Protein AF-A0A2T4WPT8-F1 (afdb_monomer)

Sequence (309 aa):
MQEGIQARLFKGLQTRIGGNESLVKWLATTLDIDISLANRKANGSVGLSLAQLELVIEALPLAVEDLLPNDRKNQIFVGSYSYFRNNEEVEAYLLSIIKNFEFASKSGAHLQYFARDLPLFYFFLNKEMARFKFSMWTNELRSSGLQSFNSNIFTLCEEIAVLYRSLHSTEMWNQEVMKNQREQIMWYYGLKAISAAERDRLLAILGEILVDYQNWATVGNKGDGKLDLYVTTFNTMNNGGLLTIGKHSQLMTALSGVFFISSANPHLAESFKEQFVQQRSAATLLSQCNALSRAEFFRSMADHLEIEE

Structure (mmCIF, N/CA/C/O backbone):
data_AF-A0A2T4WPT8-F1
#
_entry.id   AF-A0A2T4WPT8-F1
#
loop_
_atom_site.group_PDB
_atom_site.id
_atom_site.type_symbol
_atom_site.label_atom_id
_atom_site.label_alt_id
_atom_site.label_comp_id
_atom_site.label_asym_id
_atom_site.label_entity_id
_atom_site.label_seq_id
_atom_site.pdbx_PDB_ins_code
_atom_site.Cartn_x
_atom_site.Cartn_y
_atom_site.Cartn_z
_atom_site.occupancy
_atom_site.B_iso_or_equiv
_atom_site.auth_seq_id
_atom_site.auth_comp_id
_atom_site.auth_asym_id
_atom_site.auth_atom_id
_atom_site.pdbx_PDB_model_num
ATOM 1 N N . MET A 1 1 ? -32.031 8.309 25.731 1.00 44.50 1 MET A N 1
ATOM 2 C CA . MET A 1 1 ? -30.834 8.780 26.462 1.00 44.50 1 MET A CA 1
ATOM 3 C C . MET A 1 1 ? -29.656 8.648 25.515 1.00 44.50 1 MET A C 1
ATOM 5 O O . MET A 1 1 ? -29.507 7.577 24.940 1.00 44.50 1 MET A O 1
ATOM 9 N N . GLN A 1 2 ? -28.897 9.715 25.266 1.00 54.28 2 GLN A N 1
ATOM 10 C CA . GLN A 1 2 ? -27.695 9.625 24.430 1.00 54.28 2 GLN A CA 1
ATOM 11 C C . GLN A 1 2 ? -26.657 8.754 25.153 1.00 54.28 2 GLN A C 1
ATOM 13 O O . GLN A 1 2 ? -26.389 8.971 26.332 1.00 54.28 2 GLN A O 1
ATOM 18 N N . GLU A 1 3 ? -26.108 7.753 24.466 1.00 71.75 3 GLU A N 1
ATOM 19 C CA . GLU A 1 3 ? -25.008 6.932 24.979 1.00 71.75 3 GLU A CA 1
ATOM 20 C C . GLU A 1 3 ? -23.807 7.840 25.297 1.00 71.75 3 GLU A C 1
ATOM 22 O O . GLU A 1 3 ? -23.390 8.625 24.442 1.00 71.75 3 GLU A O 1
ATOM 27 N N . GLY A 1 4 ? -23.274 7.775 26.522 1.00 85.25 4 GLY A N 1
ATOM 28 C CA . GLY A 1 4 ? -22.149 8.613 26.953 1.00 85.25 4 GLY A CA 1
ATOM 29 C C . GLY A 1 4 ? -20.877 8.357 26.133 1.00 85.25 4 GLY A C 1
ATOM 30 O O . GLY A 1 4 ? -20.666 7.252 25.637 1.00 85.25 4 GLY A O 1
ATOM 31 N N . ILE A 1 5 ? -20.010 9.369 25.997 1.00 89.62 5 ILE A N 1
ATOM 32 C CA . ILE A 1 5 ? -18.798 9.299 25.153 1.00 89.62 5 ILE A CA 1
ATOM 33 C C . ILE A 1 5 ? -17.888 8.107 25.491 1.00 89.62 5 ILE A C 1
ATOM 35 O O . ILE A 1 5 ? -17.423 7.419 24.589 1.00 89.62 5 ILE A O 1
ATOM 39 N N . GLN A 1 6 ? -17.708 7.802 26.779 1.00 91.62 6 GLN A N 1
ATOM 40 C CA . GLN A 1 6 ? -16.885 6.677 27.234 1.00 91.62 6 GLN A CA 1
ATOM 41 C C . GLN A 1 6 ? -17.490 5.312 26.878 1.00 91.62 6 GLN A C 1
ATOM 43 O O . GLN A 1 6 ? -16.764 4.406 26.483 1.00 91.62 6 GLN A O 1
ATOM 48 N N . ALA A 1 7 ? -18.815 5.164 26.972 1.00 89.69 7 ALA A N 1
ATOM 49 C CA . ALA A 1 7 ? -19.487 3.923 26.589 1.00 89.69 7 ALA A CA 1
ATOM 50 C C . ALA A 1 7 ? -19.336 3.655 25.082 1.00 89.69 7 ALA A C 1
ATOM 52 O O . ALA A 1 7 ? -19.003 2.538 24.686 1.00 89.69 7 ALA A O 1
ATOM 53 N N . ARG A 1 8 ? -19.475 4.703 24.253 1.00 88.69 8 ARG A N 1
ATOM 54 C CA . ARG A 1 8 ? -19.236 4.607 22.804 1.00 88.69 8 ARG A CA 1
ATOM 55 C C . ARG A 1 8 ? -17.799 4.201 22.485 1.00 88.69 8 ARG A C 1
ATOM 57 O O . ARG A 1 8 ? -17.608 3.268 21.709 1.00 88.69 8 ARG A O 1
ATOM 64 N N . LEU A 1 9 ? -16.818 4.854 23.116 1.00 91.06 9 LEU A N 1
ATOM 65 C CA . LEU A 1 9 ? -15.398 4.516 22.982 1.00 91.06 9 LEU A CA 1
ATOM 66 C C . LEU A 1 9 ? -15.157 3.029 23.263 1.00 91.06 9 LEU A C 1
ATOM 68 O O . LEU A 1 9 ? -14.594 2.320 22.439 1.00 91.06 9 LEU A O 1
ATOM 72 N N . PHE A 1 10 ? -15.635 2.532 24.401 1.00 91.81 10 PHE A N 1
ATOM 73 C CA . PHE A 1 10 ? -15.384 1.160 24.843 1.00 91.81 10 PHE A CA 1
ATOM 74 C C . PHE A 1 10 ? -16.088 0.093 24.007 1.00 91.81 10 PHE A C 1
ATOM 76 O O . PHE A 1 10 ? -15.521 -0.974 23.769 1.00 91.81 10 PHE A O 1
ATOM 83 N N . LYS A 1 11 ? -17.273 0.395 23.476 1.00 87.75 11 LYS A N 1
ATOM 84 C CA . LYS A 1 11 ? -17.936 -0.457 22.485 1.00 87.75 11 LYS A CA 1
ATOM 85 C C . LYS A 1 11 ? -17.124 -0.560 21.188 1.00 87.75 11 LYS A C 1
ATOM 87 O O . LYS A 1 11 ? -16.982 -1.654 20.636 1.00 87.75 11 LYS A O 1
ATOM 92 N N . GLY A 1 12 ? -16.572 0.563 20.726 1.00 84.81 12 GLY A N 1
ATOM 93 C CA . GLY A 1 12 ? -15.657 0.608 19.585 1.00 84.81 12 GLY A CA 1
ATOM 94 C C . GLY A 1 12 ? -14.385 -0.204 19.834 1.00 84.81 12 GLY A C 1
ATOM 95 O O . GLY A 1 12 ? -14.068 -1.100 19.052 1.00 84.81 12 GLY A O 1
ATOM 96 N N . LEU A 1 13 ? -13.724 0.014 20.978 1.00 86.50 13 LEU A N 1
ATOM 97 C CA . LEU A 1 13 ? -12.526 -0.731 21.386 1.00 86.50 13 LEU A CA 1
ATOM 98 C C . LEU A 1 13 ? -12.758 -2.243 21.402 1.00 86.50 13 LEU A C 1
ATOM 100 O O . LEU A 1 13 ? -11.991 -2.967 20.778 1.00 86.50 13 LEU A O 1
ATOM 104 N N . GLN A 1 14 ? -13.831 -2.727 22.041 1.00 86.19 14 GLN A N 1
ATOM 105 C CA . GLN A 1 14 ? -14.125 -4.166 22.106 1.00 86.19 14 GLN A CA 1
ATOM 106 C C . GLN A 1 14 ? -14.292 -4.791 20.712 1.00 86.19 14 GLN A C 1
ATOM 108 O O . GLN A 1 14 ? -13.948 -5.953 20.503 1.00 86.19 14 GLN A O 1
ATOM 113 N N . THR A 1 15 ? -14.808 -4.019 19.755 1.00 80.81 15 THR A N 1
ATOM 114 C CA . THR A 1 15 ? -14.959 -4.467 18.367 1.00 80.81 15 THR A CA 1
ATOM 115 C C . THR A 1 15 ? -13.596 -4.575 17.672 1.00 80.81 15 THR A C 1
ATOM 117 O O . THR A 1 15 ? -13.362 -5.533 16.937 1.00 80.81 15 THR A O 1
ATOM 120 N N . ARG A 1 16 ? -12.677 -3.640 17.954 1.00 77.81 16 ARG A N 1
ATOM 121 C CA . ARG A 1 16 ? -11.344 -3.552 17.334 1.00 77.81 16 ARG A CA 1
ATOM 122 C C . ARG A 1 16 ? -10.305 -4.507 17.940 1.00 77.81 16 ARG A C 1
ATOM 124 O O . ARG A 1 16 ? -9.497 -5.035 17.187 1.00 77.81 16 ARG A O 1
ATOM 131 N N . ILE A 1 17 ? -10.335 -4.768 19.253 1.00 78.81 17 ILE A N 1
ATOM 132 C CA . ILE A 1 17 ? -9.443 -5.758 19.906 1.00 78.81 17 ILE A CA 1
ATOM 133 C C . ILE A 1 17 ? -9.819 -7.211 19.557 1.00 78.81 17 ILE A C 1
ATOM 135 O O . ILE A 1 17 ? -9.044 -8.139 19.768 1.00 78.81 17 ILE A O 1
ATOM 139 N N . GLY A 1 18 ? -11.007 -7.419 18.979 1.00 68.19 18 GLY A N 1
ATOM 140 C CA . GLY A 1 18 ? -11.498 -8.730 18.565 1.00 68.19 18 GLY A CA 1
ATOM 141 C C . GLY A 1 18 ? -12.128 -9.542 19.702 1.00 68.19 18 GLY A C 1
ATOM 142 O O . GLY A 1 18 ? -12.107 -9.168 20.871 1.00 68.19 18 GLY A O 1
ATOM 143 N N . GLY A 1 19 ? -12.741 -10.677 19.348 1.00 63.25 19 GLY A N 1
ATOM 144 C CA . GLY A 1 19 ? -13.526 -11.491 20.289 1.00 63.25 19 GLY A CA 1
ATOM 145 C C . GLY A 1 19 ? -12.711 -12.306 21.301 1.00 63.25 19 GLY A C 1
ATOM 146 O O . GLY A 1 19 ? -13.277 -12.788 22.278 1.00 63.25 19 GLY A O 1
ATOM 147 N N . ASN A 1 20 ? -11.403 -12.463 21.084 1.00 65.88 20 ASN A N 1
ATOM 148 C CA . ASN A 1 20 ? -10.536 -13.282 21.940 1.00 65.88 20 ASN A CA 1
ATOM 149 C C . ASN A 1 20 ? -9.928 -12.499 23.113 1.00 65.88 20 ASN A C 1
ATOM 151 O O . ASN A 1 20 ? -9.407 -13.109 24.047 1.00 65.88 20 ASN A O 1
ATOM 155 N N . GLU A 1 21 ? -9.999 -11.166 23.085 1.00 76.56 21 GLU A N 1
ATOM 156 C CA . GLU A 1 21 ? -9.447 -10.307 24.124 1.00 76.56 21 GLU A CA 1
ATOM 157 C C . GLU A 1 21 ? -10.561 -9.579 24.886 1.00 76.56 21 GLU A C 1
ATOM 159 O O . GLU A 1 21 ? -11.480 -8.984 24.318 1.00 76.56 21 GLU A O 1
ATOM 164 N N . SER A 1 22 ? -10.495 -9.648 26.216 1.00 89.56 22 SER A N 1
ATOM 165 C CA . SER A 1 22 ? -11.432 -8.939 27.086 1.00 89.56 22 SER A CA 1
ATOM 166 C C . SER A 1 22 ? -11.030 -7.473 27.174 1.00 89.56 22 SER A C 1
ATOM 168 O O . SER A 1 22 ? -9.916 -7.188 27.614 1.00 89.56 22 SER A O 1
ATOM 170 N N . LEU A 1 23 ? -11.958 -6.553 26.880 1.00 91.88 23 LEU A N 1
ATOM 171 C CA . LEU A 1 23 ? -11.748 -5.112 27.064 1.00 91.88 23 LEU A CA 1
ATOM 172 C C . LEU A 1 23 ? -11.188 -4.776 28.452 1.00 91.88 23 LEU A C 1
ATOM 174 O O . LEU A 1 23 ? -10.337 -3.908 28.580 1.00 91.88 23 LEU A O 1
ATOM 178 N N . VAL A 1 24 ? -11.640 -5.471 29.496 1.00 94.69 24 VAL A N 1
ATOM 179 C CA . VAL A 1 24 ? -11.176 -5.239 30.870 1.00 94.69 24 VAL A CA 1
ATOM 180 C C . VAL A 1 24 ? -9.699 -5.587 31.025 1.00 94.69 24 VAL A C 1
ATOM 182 O O . VAL A 1 24 ? -8.961 -4.824 31.640 1.00 94.69 24 VAL A O 1
ATOM 185 N N . LYS A 1 25 ? -9.261 -6.724 30.470 1.00 94.12 25 LYS A N 1
ATOM 186 C CA . LYS A 1 25 ? -7.849 -7.127 30.514 1.00 94.12 25 LYS A CA 1
ATOM 187 C C . LYS A 1 25 ? -6.991 -6.168 29.699 1.00 94.12 25 LYS A C 1
ATOM 189 O O . LYS A 1 25 ? -5.970 -5.718 30.200 1.00 94.12 25 LYS A O 1
ATOM 194 N N . TRP A 1 26 ? -7.461 -5.809 28.507 1.00 94.44 26 TRP A N 1
ATOM 195 C CA . TRP A 1 26 ? -6.789 -4.842 27.649 1.00 94.44 26 TRP A CA 1
ATOM 196 C C . TRP A 1 26 ? -6.620 -3.495 28.365 1.00 94.44 26 TRP A C 1
ATOM 198 O O . TRP A 1 26 ? -5.507 -3.008 28.495 1.00 94.44 26 TRP A O 1
ATOM 208 N N . LEU A 1 27 ? -7.691 -2.945 28.953 1.00 95.50 27 LEU A N 1
ATOM 209 C CA . LEU A 1 27 ? -7.634 -1.695 29.720 1.00 95.50 27 LEU A CA 1
ATOM 210 C C . LEU A 1 27 ? -6.706 -1.785 30.937 1.00 95.50 27 LEU A C 1
ATOM 212 O O . LEU A 1 27 ? -6.017 -0.813 31.226 1.00 95.50 27 LEU A O 1
ATOM 216 N N . ALA A 1 28 ? -6.694 -2.912 31.653 1.00 96.06 28 ALA A N 1
ATOM 217 C CA . ALA A 1 28 ? -5.801 -3.111 32.793 1.00 96.06 28 ALA A CA 1
ATOM 218 C C . ALA A 1 28 ? -4.328 -3.036 32.366 1.00 96.06 28 ALA A C 1
ATOM 220 O O . ALA A 1 28 ? -3.545 -2.326 32.989 1.00 96.06 28 ALA A O 1
ATOM 221 N N . THR A 1 29 ? -3.977 -3.708 31.268 1.00 95.12 29 THR A N 1
ATOM 222 C CA . THR A 1 29 ? -2.620 -3.695 30.714 1.00 95.12 29 THR A CA 1
ATOM 223 C C . THR A 1 29 ? -2.252 -2.339 30.112 1.00 95.12 29 THR A C 1
ATOM 225 O O . THR A 1 29 ? -1.197 -1.806 30.432 1.00 95.12 29 THR A O 1
ATOM 228 N N . THR A 1 30 ? -3.110 -1.752 29.275 1.00 95.12 30 THR A N 1
ATOM 229 C CA . THR A 1 30 ? -2.830 -0.486 28.576 1.00 95.12 30 THR A CA 1
ATOM 230 C C . THR A 1 30 ? -2.721 0.702 29.524 1.00 95.12 30 THR A C 1
ATOM 232 O O . THR A 1 30 ? -1.938 1.612 29.276 1.00 95.12 30 THR A O 1
ATOM 235 N N . LEU A 1 31 ? -3.517 0.722 30.596 1.00 96.19 31 LEU A N 1
ATOM 236 C CA . LEU A 1 31 ? -3.535 1.835 31.547 1.00 96.19 31 LEU A CA 1
ATOM 237 C C . LEU A 1 31 ? -2.650 1.598 32.775 1.00 96.19 31 LEU A C 1
ATOM 239 O O . LEU A 1 31 ? -2.598 2.485 33.624 1.00 96.19 31 LEU A O 1
ATOM 243 N N . ASP A 1 32 ? -2.022 0.423 32.882 1.00 96.44 32 ASP A N 1
ATOM 244 C CA . ASP A 1 32 ? -1.294 -0.046 34.067 1.00 96.44 32 ASP A CA 1
ATOM 245 C C . ASP A 1 32 ? -2.118 0.111 35.361 1.00 96.44 32 ASP A C 1
ATOM 247 O O . ASP A 1 32 ? -1.744 0.781 36.324 1.00 96.44 32 ASP A O 1
ATOM 251 N N . ILE A 1 33 ? -3.325 -0.465 35.351 1.00 97.00 33 ILE A N 1
ATOM 252 C CA . ILE A 1 33 ? -4.269 -0.423 36.476 1.00 97.00 33 ILE A CA 1
ATOM 253 C C . ILE A 1 33 ? -4.736 -1.822 36.863 1.00 97.00 33 ILE A C 1
ATOM 255 O O . ILE A 1 33 ? -4.725 -2.761 36.067 1.00 97.00 33 ILE A O 1
ATOM 259 N N . ASP A 1 34 ? -5.241 -1.956 38.086 1.00 97.38 34 ASP A N 1
ATOM 260 C CA . ASP A 1 34 ? -5.819 -3.211 38.541 1.00 97.38 34 ASP A CA 1
ATOM 261 C C . ASP A 1 34 ? -7.131 -3.560 37.802 1.00 97.38 34 ASP A C 1
ATOM 263 O O . ASP A 1 34 ? -7.881 -2.702 37.319 1.00 97.38 34 ASP A O 1
ATOM 267 N N . ILE A 1 35 ? -7.445 -4.858 37.756 1.00 96.75 35 ILE A N 1
ATOM 268 C CA . ILE A 1 35 ? -8.627 -5.403 37.066 1.00 96.75 35 ILE A CA 1
ATOM 269 C C . ILE A 1 35 ? -9.946 -4.837 37.628 1.00 96.75 35 ILE A C 1
ATOM 271 O O . ILE A 1 35 ? -10.933 -4.734 36.891 1.00 96.75 35 ILE A O 1
ATOM 275 N N . SER A 1 36 ? -10.006 -4.466 38.912 1.00 96.56 36 SER A N 1
ATOM 276 C CA . SER A 1 36 ? -11.213 -3.887 39.518 1.00 96.56 36 SER A CA 1
ATOM 277 C C . SER A 1 36 ? -11.454 -2.472 38.994 1.00 96.56 36 SER A C 1
ATOM 279 O O . SER A 1 36 ? -12.563 -2.156 38.550 1.00 96.56 36 SER A O 1
ATOM 281 N N . LEU A 1 37 ? -10.415 -1.632 38.945 1.00 96.31 37 LEU A N 1
ATOM 282 C CA . LEU A 1 37 ? -10.509 -0.296 38.358 1.00 96.31 37 LEU A CA 1
ATOM 283 C C . LEU A 1 37 ? -10.801 -0.352 36.852 1.00 96.31 37 LEU A C 1
ATOM 285 O O . LEU A 1 37 ? -11.638 0.417 36.371 1.00 96.31 37 LEU A O 1
ATOM 289 N N . ALA A 1 38 ? -10.192 -1.289 36.119 1.00 96.50 38 ALA A N 1
ATOM 290 C CA . ALA A 1 38 ? -10.482 -1.508 34.702 1.00 96.50 38 ALA A CA 1
ATOM 291 C C . ALA A 1 38 ? -11.953 -1.898 34.462 1.00 96.50 38 ALA A C 1
ATOM 293 O O . ALA A 1 38 ? -12.611 -1.308 33.604 1.00 96.50 38 ALA A O 1
ATOM 294 N N . ASN A 1 39 ? -12.511 -2.812 35.268 1.00 95.62 39 ASN A N 1
ATOM 295 C CA . ASN A 1 39 ? -13.936 -3.171 35.222 1.00 95.62 39 ASN A CA 1
ATOM 296 C C . ASN A 1 39 ? -14.843 -1.963 35.481 1.00 95.62 39 ASN A C 1
ATOM 298 O O . ASN A 1 39 ? -15.815 -1.739 34.758 1.00 95.62 39 ASN A O 1
ATOM 302 N N . ARG A 1 40 ? -14.516 -1.166 36.504 1.00 95.62 40 ARG A N 1
ATOM 303 C CA . ARG A 1 40 ? -15.264 0.048 36.858 1.00 95.62 40 ARG A CA 1
ATOM 304 C C . ARG A 1 40 ? -15.216 1.115 35.765 1.00 95.62 40 ARG A C 1
ATOM 306 O O . ARG A 1 40 ? -16.182 1.852 35.587 1.00 95.62 40 ARG A O 1
ATOM 313 N N . LYS A 1 41 ? -14.119 1.205 35.012 1.00 95.00 41 LYS A N 1
ATOM 314 C CA . LYS A 1 41 ? -14.061 2.051 33.815 1.00 95.00 41 LYS A CA 1
ATOM 315 C C . LYS A 1 41 ? -14.927 1.467 32.707 1.00 95.00 41 LYS A C 1
ATOM 317 O O . LYS A 1 41 ? -15.810 2.168 32.219 1.00 95.00 41 LYS A O 1
ATOM 322 N N . ALA A 1 42 ? -14.736 0.193 32.362 1.00 92.50 42 ALA A N 1
ATOM 323 C CA . ALA A 1 42 ? -15.466 -0.484 31.289 1.00 92.50 42 ALA A CA 1
ATOM 324 C C . ALA A 1 42 ? -16.996 -0.401 31.456 1.00 92.50 42 ALA A C 1
ATOM 326 O O . ALA A 1 42 ? -17.708 -0.183 30.480 1.00 92.50 42 ALA A O 1
ATOM 327 N N . ASN A 1 43 ? -17.500 -0.502 32.692 1.00 91.62 43 ASN A N 1
ATOM 328 C CA . ASN A 1 43 ? -18.929 -0.386 33.001 1.00 91.62 43 ASN A CA 1
ATOM 329 C C . ASN A 1 43 ? -19.431 1.061 33.204 1.00 91.62 43 ASN A C 1
ATOM 331 O O . ASN A 1 43 ? -20.617 1.266 33.451 1.00 91.62 43 ASN A O 1
ATOM 335 N N . GLY A 1 44 ? -18.547 2.060 33.110 1.00 89.56 44 GLY A N 1
ATOM 336 C CA . GLY A 1 44 ? -18.884 3.482 33.205 1.00 89.56 44 GLY A CA 1
ATOM 337 C C . GLY A 1 44 ? -19.027 4.042 34.624 1.00 89.56 44 GLY A C 1
ATOM 338 O O . GLY A 1 44 ? -19.349 5.218 34.765 1.00 89.56 44 GLY A O 1
ATOM 339 N N . SER A 1 45 ? -18.766 3.258 35.677 1.00 91.56 45 SER A N 1
ATOM 340 C CA . SER A 1 45 ? -18.813 3.753 37.066 1.00 91.56 45 SER A CA 1
ATOM 341 C C . SER A 1 45 ? -17.649 4.683 37.436 1.00 91.56 45 SER A C 1
ATOM 343 O O . SER A 1 45 ? -17.736 5.412 38.424 1.00 91.56 45 SER A O 1
ATOM 345 N N . VAL A 1 46 ? -16.559 4.675 36.661 1.00 95.06 46 VAL A N 1
ATOM 346 C CA . VAL A 1 46 ? -15.419 5.594 36.797 1.00 95.06 46 VAL A CA 1
ATOM 347 C C . VAL A 1 46 ? -15.051 6.166 35.433 1.00 95.06 46 VAL A C 1
ATOM 349 O O . VAL A 1 46 ? -14.876 5.423 34.468 1.00 95.06 46 VAL A O 1
ATOM 352 N N . GLY A 1 47 ? -14.886 7.488 35.366 1.00 94.31 47 GLY A N 1
ATOM 353 C CA . GLY A 1 47 ? -14.459 8.188 34.156 1.00 94.31 47 GLY A CA 1
ATOM 354 C C . GLY A 1 47 ? -13.028 7.841 33.726 1.00 94.31 47 GLY A C 1
ATOM 355 O O . GLY A 1 47 ? -12.159 7.573 34.562 1.00 94.31 47 GLY A O 1
ATOM 356 N N . LEU A 1 48 ? -12.765 7.855 32.422 1.00 94.69 48 LEU A N 1
ATOM 357 C CA . LEU A 1 48 ? -11.415 7.874 31.859 1.00 94.69 48 LEU A CA 1
ATOM 358 C C . LEU A 1 48 ? -10.854 9.303 31.961 1.00 94.69 48 LEU A C 1
ATOM 360 O O . LEU A 1 48 ? -11.533 10.254 31.576 1.00 94.69 48 LEU A O 1
ATOM 364 N N . SER A 1 49 ? -9.645 9.473 32.504 1.00 94.69 49 SER A N 1
ATOM 365 C CA . SER A 1 49 ? -8.972 10.781 32.474 1.00 94.69 49 SER A CA 1
ATOM 366 C C . SER A 1 49 ? -8.410 11.065 31.077 1.00 94.69 49 SER A C 1
ATOM 368 O O . SER A 1 49 ? -8.247 10.145 30.279 1.00 94.69 49 SER A O 1
ATOM 370 N N . LEU A 1 50 ? -8.071 12.324 30.779 1.00 93.88 50 LEU A N 1
ATOM 371 C CA . LEU A 1 50 ? -7.446 12.673 29.495 1.00 93.88 50 LEU A CA 1
ATOM 372 C C . LEU A 1 50 ? -6.091 11.974 29.297 1.00 93.88 50 LEU A C 1
ATOM 374 O O . LEU A 1 50 ? -5.851 11.447 28.221 1.00 93.88 50 LEU A O 1
ATOM 378 N N . ALA A 1 51 ? -5.266 11.874 30.344 1.00 95.38 51 ALA A N 1
ATOM 379 C CA . ALA A 1 51 ? -3.996 11.141 30.286 1.00 95.38 51 ALA A CA 1
ATOM 380 C C . ALA A 1 51 ? -4.195 9.638 30.012 1.00 95.38 51 ALA A C 1
ATOM 382 O O . ALA A 1 51 ? -3.435 9.020 29.282 1.00 95.38 51 ALA A O 1
ATOM 383 N N . GLN A 1 52 ? -5.254 9.030 30.555 1.00 95.44 52 GLN A N 1
ATOM 384 C CA . GLN A 1 52 ? -5.577 7.634 30.243 1.00 95.44 52 GLN A CA 1
ATOM 385 C C . GLN A 1 52 ? -6.150 7.478 28.834 1.00 95.44 52 GLN A C 1
ATOM 387 O O . GLN A 1 52 ? -5.920 6.463 28.187 1.00 95.44 52 GLN A O 1
ATOM 392 N N . LEU A 1 53 ? -6.909 8.465 28.355 1.00 94.31 53 LEU A N 1
ATOM 393 C CA . LEU A 1 53 ? -7.399 8.477 26.982 1.00 94.31 53 LEU A CA 1
ATOM 394 C C . LEU A 1 53 ? -6.246 8.562 25.979 1.00 94.31 53 LEU A C 1
ATOM 396 O O . LEU A 1 53 ? -6.295 7.875 24.965 1.00 94.31 53 LEU A O 1
ATOM 400 N N . GLU A 1 54 ? -5.218 9.353 26.276 1.00 93.31 54 GLU A N 1
ATOM 401 C CA . GLU A 1 54 ? -3.991 9.420 25.481 1.00 93.31 54 GLU A CA 1
ATOM 402 C C . GLU A 1 54 ? -3.349 8.035 25.33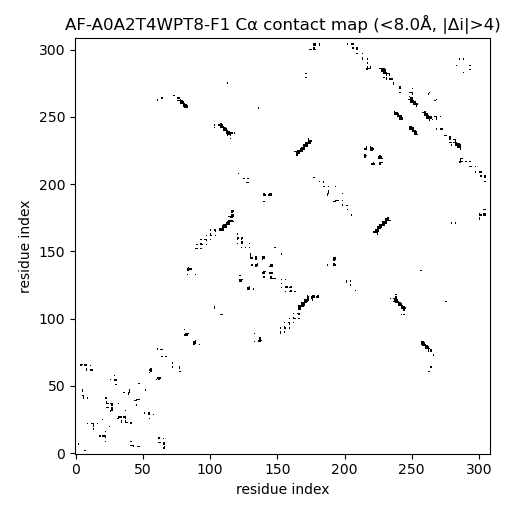8 1.00 93.31 54 GLU A C 1
ATOM 404 O O . GLU A 1 54 ? -3.188 7.577 24.213 1.00 93.31 54 GLU A O 1
ATOM 409 N N . LEU A 1 55 ? -3.152 7.297 26.439 1.00 94.50 55 LEU A N 1
ATOM 410 C CA . LEU A 1 55 ? -2.628 5.919 26.402 1.00 94.50 55 LEU A CA 1
ATOM 411 C C . LEU A 1 55 ? -3.496 4.962 25.565 1.00 94.50 55 LEU A C 1
ATOM 413 O O . LEU A 1 55 ? -2.984 4.116 24.832 1.00 94.50 55 LEU A O 1
ATOM 417 N N . VAL A 1 56 ? -4.827 5.095 25.644 1.00 91.88 56 VAL A N 1
ATOM 418 C CA . VAL A 1 56 ? -5.751 4.307 24.807 1.00 91.88 56 VAL A CA 1
ATOM 419 C C . VAL A 1 56 ? -5.553 4.623 23.325 1.00 91.88 56 VAL A C 1
ATOM 421 O O . VAL A 1 56 ? -5.547 3.705 22.506 1.00 91.88 56 VAL A O 1
ATOM 424 N N . ILE A 1 57 ? -5.406 5.902 22.974 1.00 88.88 57 ILE A N 1
ATOM 425 C CA . ILE A 1 57 ? -5.204 6.345 21.592 1.00 88.88 57 ILE A CA 1
ATOM 426 C C . ILE A 1 57 ? -3.807 5.948 21.100 1.00 88.88 57 ILE A C 1
ATOM 428 O O . ILE A 1 57 ? -3.687 5.506 19.967 1.00 88.88 57 ILE A O 1
ATOM 432 N N . GLU A 1 58 ? -2.761 6.024 21.920 1.00 85.88 58 GLU A N 1
ATOM 433 C CA . GLU A 1 58 ? -1.422 5.546 21.551 1.00 85.88 58 GLU A CA 1
ATOM 434 C C . GLU A 1 58 ? -1.424 4.045 21.239 1.00 85.88 58 GLU A C 1
ATOM 436 O O . GLU A 1 58 ? -0.883 3.613 20.218 1.00 85.88 58 GLU A O 1
ATOM 441 N N . ALA A 1 59 ? -2.089 3.247 22.078 1.00 86.56 59 ALA A N 1
ATOM 442 C CA . ALA A 1 59 ? -2.209 1.809 21.867 1.00 86.56 59 ALA A CA 1
ATOM 443 C C . ALA A 1 59 ? -3.096 1.464 20.657 1.00 86.56 59 ALA A C 1
ATOM 445 O O . ALA A 1 59 ? -2.822 0.499 19.934 1.00 86.56 59 ALA A O 1
ATOM 446 N N . LEU A 1 60 ? -4.158 2.244 20.422 1.00 82.50 60 LEU A N 1
ATOM 447 C CA . LEU A 1 60 ? -5.091 2.044 19.317 1.00 82.50 60 LEU A CA 1
ATOM 448 C C . LEU A 1 60 ? -5.558 3.381 18.705 1.00 82.50 60 LEU A C 1
ATOM 450 O O . LEU A 1 60 ? -6.666 3.839 18.998 1.00 82.50 60 LEU A O 1
ATOM 454 N N . PRO A 1 61 ? -4.782 3.975 17.775 1.00 81.06 61 PRO A N 1
ATOM 455 C CA . PRO A 1 61 ? -5.052 5.319 17.248 1.00 81.06 61 PRO A CA 1
ATOM 456 C C . PRO A 1 61 ? -6.441 5.501 16.638 1.00 81.06 61 PRO A C 1
ATOM 458 O O . PRO A 1 61 ? -7.051 6.556 16.782 1.00 81.06 61 PRO A O 1
ATOM 461 N N . LEU A 1 62 ? -6.993 4.455 16.017 1.00 75.50 62 LEU A N 1
ATOM 462 C CA . LEU A 1 62 ? -8.327 4.487 15.407 1.00 75.50 62 LEU A CA 1
ATOM 463 C C . LEU A 1 62 ? -9.474 4.628 16.426 1.00 75.50 62 LEU A C 1
ATOM 465 O O . LEU A 1 62 ? -10.591 4.959 16.035 1.00 75.50 62 LEU A O 1
ATOM 469 N N . ALA A 1 63 ? -9.226 4.417 17.724 1.00 82.94 63 ALA A N 1
ATOM 470 C CA . ALA A 1 63 ? -10.224 4.602 18.780 1.00 82.94 63 ALA A CA 1
ATOM 471 C C . ALA A 1 63 ? -10.719 6.056 18.887 1.00 82.94 63 ALA A C 1
ATOM 473 O O . ALA A 1 63 ? -11.814 6.316 19.385 1.00 82.94 63 ALA A O 1
ATOM 474 N N . VAL A 1 64 ? -9.944 7.014 18.370 1.00 84.38 64 VAL A N 1
ATOM 475 C CA . VAL A 1 64 ? -10.330 8.427 18.294 1.00 84.38 64 VAL A CA 1
ATOM 476 C C . VAL A 1 64 ? -11.632 8.641 17.502 1.00 84.38 64 VAL A C 1
ATOM 478 O O . VAL A 1 64 ? -12.406 9.543 17.820 1.00 84.38 64 VAL A O 1
ATOM 481 N N . GLU A 1 65 ? -11.933 7.787 16.514 1.00 81.31 65 GLU A N 1
ATOM 482 C CA . GLU A 1 65 ? -13.185 7.843 15.745 1.00 81.31 65 GLU A CA 1
ATOM 483 C C . GLU A 1 65 ? -14.410 7.616 16.642 1.00 81.31 65 GLU A C 1
ATOM 485 O O . GLU A 1 65 ? -15.490 8.154 16.390 1.00 81.31 65 GLU A O 1
ATOM 490 N N . ASP A 1 66 ? -14.255 6.839 17.716 1.00 85.00 66 ASP A N 1
ATOM 491 C CA . ASP A 1 66 ? -15.340 6.489 18.629 1.00 85.00 66 ASP A CA 1
ATOM 492 C C . ASP A 1 66 ? -15.674 7.618 19.619 1.00 85.00 66 ASP A C 1
ATOM 494 O O . ASP A 1 66 ? -16.768 7.641 20.195 1.00 85.00 66 ASP A O 1
ATOM 498 N N . LEU A 1 67 ? -14.785 8.612 19.739 1.00 86.25 67 LEU A N 1
ATOM 499 C CA . LEU A 1 67 ? -15.034 9.851 20.480 1.00 86.25 67 LEU A CA 1
ATOM 500 C C . LEU A 1 67 ? -15.979 10.797 19.728 1.00 86.25 67 LEU A C 1
ATOM 502 O O . LEU A 1 67 ? -16.687 11.587 20.361 1.00 86.25 67 LEU A O 1
ATOM 506 N N . LEU A 1 68 ? -16.029 10.705 18.395 1.00 83.75 68 LEU A N 1
ATOM 507 C CA . LEU A 1 68 ? -16.842 11.594 17.572 1.00 83.75 68 LEU A CA 1
ATOM 508 C C . LEU A 1 68 ? -18.349 11.415 17.843 1.00 83.75 68 LEU A C 1
ATOM 510 O O . LEU A 1 68 ? -18.827 10.285 18.006 1.00 83.75 68 LEU A O 1
ATOM 514 N N . PRO A 1 69 ? -19.133 12.510 17.850 1.00 82.38 69 PRO A N 1
ATOM 515 C CA . PRO A 1 69 ? -20.591 12.432 17.846 1.00 82.38 69 PRO A CA 1
ATOM 516 C C . PRO A 1 69 ? -21.099 11.642 16.633 1.00 82.38 69 PRO A C 1
ATOM 518 O O . PRO A 1 69 ? -20.640 11.860 15.510 1.00 82.38 69 PRO A O 1
ATOM 521 N N . ASN A 1 70 ? -22.049 10.726 16.846 1.00 77.56 70 ASN A N 1
ATOM 522 C CA . ASN A 1 70 ? -22.539 9.822 15.794 1.00 77.56 70 ASN A CA 1
ATOM 523 C C . ASN A 1 70 ? -23.114 10.566 14.576 1.00 77.56 70 ASN A C 1
ATOM 525 O O . ASN A 1 70 ? -22.938 10.115 13.452 1.00 77.56 70 ASN A O 1
ATOM 529 N N . ASP A 1 71 ? -23.756 11.713 14.787 1.00 80.69 71 ASP A N 1
ATOM 530 C CA . ASP A 1 71 ? -24.317 12.584 13.747 1.00 80.69 71 ASP A CA 1
ATOM 531 C C . ASP A 1 71 ? -23.249 13.330 12.927 1.00 80.69 71 ASP A C 1
ATOM 533 O O . ASP A 1 71 ? -23.538 13.847 11.849 1.00 80.69 71 ASP A O 1
ATOM 537 N N . ARG A 1 72 ? -22.000 13.363 13.406 1.00 77.12 72 ARG A N 1
ATOM 538 C CA . ARG A 1 72 ? -20.868 14.026 12.744 1.00 77.12 72 ARG A CA 1
ATOM 539 C C . ARG A 1 72 ? -19.855 13.045 12.152 1.00 77.12 72 ARG A C 1
ATOM 541 O O . ARG A 1 72 ? -19.037 13.468 11.340 1.00 77.12 72 ARG A O 1
ATOM 548 N N . LYS A 1 73 ? -19.929 11.747 12.483 1.00 71.88 73 LYS A N 1
ATOM 549 C CA . LYS A 1 73 ? -19.007 10.702 11.981 1.00 71.88 73 LYS A CA 1
ATOM 550 C C . LYS A 1 73 ? -18.914 10.641 10.450 1.00 71.88 73 LYS A C 1
ATOM 552 O O . LYS A 1 73 ? -17.869 10.290 9.915 1.00 71.88 73 LYS A O 1
ATOM 557 N N . ASN A 1 74 ? -19.973 11.043 9.748 1.00 71.44 74 ASN A N 1
ATOM 558 C CA . ASN A 1 74 ? -20.043 10.988 8.282 1.00 71.44 74 ASN A CA 1
ATOM 559 C C . ASN A 1 74 ? -19.499 12.256 7.608 1.00 71.44 74 ASN A C 1
ATOM 561 O O . ASN A 1 74 ? -19.401 12.309 6.388 1.00 71.44 74 ASN A O 1
ATOM 565 N N . GLN A 1 75 ? -19.181 13.285 8.394 1.00 78.38 75 GLN A N 1
ATOM 566 C CA . GLN A 1 75 ? -18.688 14.583 7.923 1.00 78.38 75 GLN A CA 1
ATOM 567 C C . GLN A 1 75 ? -17.264 14.870 8.412 1.00 78.38 75 GLN A C 1
ATOM 569 O O . GLN A 1 75 ? -16.690 15.898 8.060 1.00 78.38 75 GLN A O 1
ATOM 574 N N . ILE A 1 76 ? -16.701 13.987 9.240 1.00 79.00 76 ILE A N 1
ATOM 575 C CA . ILE A 1 76 ? -15.373 14.137 9.824 1.00 79.00 76 ILE A CA 1
ATOM 576 C C . ILE A 1 76 ? -14.510 12.976 9.350 1.00 79.00 76 ILE A C 1
ATOM 578 O O . ILE A 1 76 ? -14.822 11.807 9.572 1.00 79.00 76 ILE A O 1
ATOM 582 N N . PHE A 1 77 ? -13.398 13.325 8.716 1.00 77.31 77 PHE A N 1
ATOM 583 C CA . PHE A 1 77 ? -12.338 12.385 8.414 1.00 77.31 77 PHE A CA 1
ATOM 584 C C . PHE A 1 77 ? -11.406 12.272 9.617 1.00 77.31 77 PHE A C 1
ATOM 586 O O . PHE A 1 77 ? -10.841 13.276 10.052 1.00 77.31 77 PHE A O 1
ATOM 593 N N . VAL A 1 78 ? -11.227 11.054 10.127 1.00 76.56 78 VAL A N 1
ATOM 594 C CA . VAL A 1 78 ? -10.109 10.737 11.013 1.00 76.56 78 VAL A CA 1
ATOM 595 C C . VAL A 1 78 ? -9.311 9.609 10.392 1.00 76.56 78 VAL A C 1
ATOM 597 O O . VAL A 1 78 ? -9.857 8.629 9.882 1.00 76.56 78 VAL A O 1
ATOM 600 N N . GLY A 1 79 ? -8.003 9.793 10.392 1.00 76.00 79 GLY A N 1
ATOM 601 C CA . GLY A 1 79 ? -7.075 8.887 9.764 1.00 76.00 79 GLY A CA 1
ATOM 602 C C . GLY A 1 79 ? -5.656 9.211 10.180 1.00 76.00 79 GLY A C 1
ATOM 603 O O . GLY A 1 79 ? -5.384 10.270 10.750 1.00 76.00 79 GLY A O 1
ATOM 604 N N . SER A 1 80 ? -4.756 8.286 9.885 1.00 77.62 80 SER A N 1
ATOM 605 C CA . SER A 1 80 ? -3.327 8.555 9.934 1.00 77.62 80 SER A CA 1
ATOM 606 C C . SER A 1 80 ? -2.849 9.001 8.561 1.00 77.62 80 SER A C 1
ATOM 608 O O . SER A 1 80 ? -3.461 8.689 7.533 1.00 77.62 80 SER A O 1
ATOM 610 N N . TYR A 1 81 ? -1.741 9.729 8.549 1.00 83.44 81 TYR A N 1
ATOM 611 C CA . TYR A 1 81 ? -1.038 10.061 7.329 1.00 83.44 81 TYR A CA 1
ATOM 612 C C . TYR A 1 81 ? 0.450 9.777 7.468 1.00 83.44 81 TYR A C 1
ATOM 614 O O . TYR A 1 81 ? 0.993 9.770 8.572 1.00 83.44 81 TYR A O 1
ATOM 622 N N . SER A 1 82 ? 1.102 9.567 6.334 1.00 80.94 82 SER A N 1
ATOM 623 C CA . SER A 1 82 ? 2.552 9.464 6.235 1.00 80.94 82 SER A CA 1
ATOM 624 C C . SER A 1 82 ? 3.044 10.297 5.063 1.00 80.94 82 SER A C 1
ATOM 626 O O . SER A 1 82 ? 2.349 10.458 4.061 1.00 80.94 82 SER A O 1
ATOM 628 N N . TYR A 1 83 ? 4.258 10.809 5.192 1.00 80.06 83 TYR A N 1
ATOM 629 C CA . TYR A 1 83 ? 5.005 11.488 4.143 1.00 80.06 83 TYR A CA 1
ATOM 630 C C . TYR A 1 83 ? 6.484 11.126 4.341 1.00 80.06 83 TYR A C 1
ATOM 632 O O . TYR A 1 83 ? 6.856 10.768 5.454 1.00 80.06 83 TYR A O 1
ATOM 640 N N . PHE A 1 84 ? 7.305 11.170 3.288 1.00 83.50 84 PHE A N 1
ATOM 641 C CA . PHE A 1 84 ? 8.716 10.771 3.356 1.00 83.50 84 PHE A CA 1
ATOM 642 C C . PHE A 1 84 ? 9.628 11.984 3.154 1.00 83.50 84 PHE A C 1
ATOM 644 O O . PHE A 1 84 ? 9.768 12.482 2.041 1.00 83.50 84 PHE A O 1
ATOM 651 N N . ARG A 1 85 ? 10.249 12.482 4.223 1.00 80.31 85 ARG A N 1
ATOM 652 C CA . ARG A 1 85 ? 11.307 13.514 4.171 1.00 80.31 85 ARG A CA 1
ATOM 653 C C . ARG A 1 85 ? 12.691 12.930 4.375 1.00 80.31 85 ARG A C 1
ATOM 655 O O . ARG A 1 85 ? 13.663 13.520 3.925 1.00 80.31 85 ARG A O 1
ATOM 662 N N . ASN A 1 86 ? 12.770 11.820 5.095 1.00 82.44 86 ASN A N 1
ATOM 663 C CA . ASN A 1 86 ? 14.007 11.170 5.494 1.00 82.44 86 ASN A CA 1
ATOM 664 C C . ASN A 1 86 ? 13.791 9.656 5.628 1.00 82.44 86 ASN A C 1
ATOM 666 O O . ASN A 1 86 ? 12.678 9.143 5.466 1.00 82.44 86 ASN A O 1
ATOM 670 N N . ASN A 1 87 ? 14.877 8.951 5.919 1.00 83.12 87 ASN A N 1
ATOM 671 C CA . ASN A 1 87 ? 14.881 7.502 6.059 1.00 83.12 87 ASN A CA 1
ATOM 672 C C . ASN A 1 87 ? 14.121 7.022 7.304 1.00 83.12 87 ASN A C 1
ATOM 674 O O . ASN A 1 87 ? 13.520 5.953 7.256 1.00 83.12 87 ASN A O 1
ATOM 678 N N . GLU A 1 88 ? 14.088 7.804 8.385 1.00 85.31 88 GLU A N 1
ATOM 679 C CA . GLU A 1 88 ? 13.351 7.457 9.605 1.00 85.31 88 GLU A CA 1
ATOM 680 C C . GLU A 1 88 ? 11.833 7.422 9.361 1.00 85.31 88 GLU A C 1
ATOM 682 O O . GLU A 1 88 ? 11.145 6.500 9.800 1.00 85.31 88 GLU A O 1
ATOM 687 N N . GLU A 1 89 ? 11.300 8.395 8.617 1.00 86.19 89 GLU A N 1
ATOM 688 C CA . GLU A 1 89 ? 9.885 8.447 8.232 1.00 86.19 89 GLU A CA 1
ATOM 689 C C . GLU A 1 89 ? 9.517 7.305 7.268 1.00 86.19 89 GLU A C 1
ATOM 691 O O . GLU A 1 89 ? 8.427 6.733 7.372 1.00 86.19 89 GLU A O 1
ATOM 696 N N . VAL A 1 90 ? 10.431 6.934 6.362 1.00 87.19 90 VAL A N 1
ATOM 697 C CA . VAL A 1 90 ? 10.281 5.745 5.508 1.00 87.19 90 VAL A CA 1
ATOM 698 C C . VAL A 1 90 ? 10.217 4.480 6.361 1.00 87.19 90 VAL A C 1
ATOM 700 O O . VAL A 1 90 ? 9.291 3.687 6.206 1.00 87.19 90 VAL A O 1
ATOM 703 N N . GLU A 1 91 ? 11.159 4.298 7.286 1.00 89.31 91 GLU A N 1
ATOM 704 C CA . GLU A 1 91 ? 11.221 3.126 8.160 1.00 89.31 91 GLU A CA 1
ATOM 705 C C . GLU A 1 91 ? 9.946 2.976 9.002 1.00 89.31 91 GLU A C 1
ATOM 707 O O . GLU A 1 91 ? 9.325 1.910 9.006 1.00 89.31 91 GLU A O 1
ATOM 712 N N . ALA A 1 92 ? 9.491 4.060 9.639 1.00 86.94 92 ALA A N 1
ATOM 713 C CA . ALA A 1 92 ? 8.254 4.069 10.417 1.00 86.94 92 ALA A CA 1
ATOM 714 C C . ALA A 1 92 ? 7.031 3.676 9.571 1.00 86.94 92 ALA A C 1
ATOM 716 O O . ALA A 1 92 ? 6.159 2.925 10.020 1.00 86.94 92 ALA A O 1
ATOM 717 N N . TYR A 1 93 ? 6.974 4.145 8.324 1.00 87.62 93 TYR A N 1
ATOM 718 C CA . TYR A 1 93 ? 5.912 3.771 7.402 1.00 87.62 93 TYR A CA 1
ATOM 719 C C . TYR A 1 93 ? 5.965 2.287 7.013 1.00 87.62 93 TYR A C 1
ATOM 721 O O . TYR A 1 93 ? 4.925 1.625 7.034 1.00 87.62 93 TYR A O 1
ATOM 729 N N . LEU A 1 94 ? 7.146 1.735 6.723 1.00 89.56 94 LEU A N 1
ATOM 730 C CA . LEU A 1 94 ? 7.297 0.312 6.398 1.00 89.56 94 LEU A CA 1
ATOM 731 C C . LEU A 1 94 ? 6.885 -0.581 7.570 1.00 89.56 94 LEU A C 1
ATOM 733 O O . LEU A 1 94 ? 6.102 -1.510 7.377 1.00 89.56 94 LEU A O 1
ATOM 737 N N . LEU A 1 95 ? 7.301 -0.243 8.792 1.00 90.31 95 LEU A N 1
ATOM 738 C CA . LEU A 1 95 ? 6.861 -0.937 10.007 1.00 90.31 95 LEU A CA 1
ATOM 739 C C . LEU A 1 95 ? 5.334 -0.894 10.172 1.00 90.31 95 LEU A C 1
ATOM 741 O O . LEU A 1 95 ? 4.717 -1.884 10.573 1.00 90.31 95 LEU A O 1
ATOM 745 N N . SER A 1 96 ? 4.698 0.226 9.813 1.00 85.81 96 SER A N 1
ATOM 746 C CA . SER A 1 96 ? 3.235 0.330 9.839 1.00 85.81 96 SER A CA 1
ATOM 747 C C . SER A 1 96 ? 2.555 -0.592 8.815 1.00 85.81 96 SER A C 1
ATOM 749 O O . SER A 1 96 ? 1.524 -1.194 9.127 1.00 85.81 96 SER A O 1
ATOM 751 N N . ILE A 1 97 ? 3.136 -0.758 7.617 1.00 87.69 97 ILE A N 1
ATOM 752 C CA . ILE A 1 97 ? 2.639 -1.708 6.610 1.00 87.69 97 ILE A CA 1
ATOM 753 C C . ILE A 1 97 ? 2.795 -3.138 7.115 1.00 87.69 97 ILE A C 1
ATOM 755 O O . ILE A 1 97 ? 1.826 -3.891 7.037 1.00 87.69 97 ILE A O 1
ATOM 759 N N . ILE A 1 98 ? 3.968 -3.499 7.649 1.00 90.69 98 ILE A N 1
ATOM 760 C CA . ILE A 1 98 ? 4.244 -4.840 8.187 1.00 90.69 98 ILE A CA 1
ATOM 761 C C . ILE A 1 98 ? 3.180 -5.207 9.213 1.00 90.69 98 ILE A C 1
ATOM 763 O O . ILE A 1 98 ? 2.464 -6.185 9.019 1.00 90.69 98 ILE A O 1
ATOM 767 N N . LYS A 1 99 ? 2.964 -4.357 10.225 1.00 86.06 99 LYS A N 1
ATOM 768 C CA . LYS A 1 99 ? 1.944 -4.587 11.258 1.00 86.06 99 LYS A CA 1
ATOM 769 C C . LYS A 1 99 ? 0.554 -4.845 10.662 1.00 86.06 99 LYS A C 1
ATOM 771 O O . LYS A 1 99 ? -0.148 -5.764 11.089 1.00 86.06 99 LYS A O 1
ATOM 776 N N . ASN A 1 100 ? 0.148 -4.051 9.669 1.00 82.69 100 ASN A N 1
ATOM 777 C CA . ASN A 1 100 ? -1.149 -4.213 9.009 1.00 82.69 100 ASN A CA 1
ATOM 778 C C . ASN A 1 100 ? -1.229 -5.520 8.204 1.00 82.69 100 ASN A C 1
ATOM 780 O O . ASN A 1 100 ? -2.253 -6.205 8.234 1.00 82.69 100 ASN A O 1
ATOM 784 N N . PHE A 1 101 ? -0.163 -5.876 7.489 1.00 87.00 101 PHE A N 1
ATOM 785 C CA . PHE A 1 101 ? -0.132 -7.037 6.604 1.00 87.00 101 PHE A CA 1
ATOM 786 C C . PHE A 1 101 ? 0.056 -8.354 7.361 1.00 87.00 101 PHE A C 1
ATOM 788 O O . PHE A 1 101 ? -0.567 -9.346 6.995 1.00 87.00 101 PHE A O 1
ATOM 795 N N . GLU A 1 102 ? 0.813 -8.372 8.456 1.00 87.62 102 GLU A N 1
ATOM 796 C CA . GLU A 1 102 ? 0.902 -9.521 9.359 1.00 87.62 102 GLU A CA 1
ATOM 797 C C . GLU A 1 102 ? -0.462 -9.868 9.957 1.00 87.62 102 GLU A C 1
ATOM 799 O O . GLU A 1 102 ? -0.879 -11.031 9.959 1.00 87.62 102 GLU A O 1
ATOM 804 N N . PHE A 1 103 ? -1.179 -8.853 10.450 1.00 81.06 103 PHE A N 1
ATOM 805 C CA . PHE A 1 103 ? -2.528 -9.032 10.976 1.00 81.06 103 PHE A CA 1
ATOM 806 C C . PHE A 1 103 ? -3.476 -9.560 9.892 1.00 81.06 103 PHE A C 1
ATOM 808 O O . PHE A 1 103 ? -4.244 -10.497 10.125 1.00 81.06 103 PHE A O 1
ATOM 815 N N . ALA A 1 104 ? -3.383 -9.002 8.686 1.00 84.81 104 ALA A N 1
ATOM 816 C CA . ALA A 1 104 ? -4.200 -9.390 7.548 1.00 84.81 104 ALA A CA 1
ATOM 817 C C . ALA A 1 104 ? -3.927 -10.822 7.063 1.00 84.81 104 ALA A C 1
ATOM 819 O O . ALA A 1 104 ? -4.871 -11.592 6.869 1.00 84.81 104 ALA A O 1
ATOM 820 N N . SER A 1 105 ? -2.655 -11.206 6.939 1.00 81.56 105 SER A N 1
ATOM 821 C CA . SER A 1 105 ? -2.243 -12.541 6.497 1.00 81.56 105 SER A CA 1
ATOM 822 C C . SER A 1 105 ? -2.716 -13.631 7.461 1.00 81.56 105 SER A C 1
ATOM 824 O O . SER A 1 105 ? -3.049 -14.726 7.020 1.00 81.56 105 SER A O 1
ATOM 826 N N . LYS A 1 106 ? -2.793 -13.343 8.767 1.00 80.25 106 LYS A N 1
ATOM 827 C CA . LYS A 1 106 ? -3.295 -14.283 9.789 1.00 80.25 106 LYS A CA 1
ATOM 828 C C . LYS A 1 106 ? -4.825 -14.375 9.839 1.00 80.25 106 LYS A C 1
ATOM 830 O O . LYS A 1 106 ? -5.357 -15.308 10.432 1.00 80.25 106 LYS A O 1
ATOM 835 N N . SER A 1 107 ? -5.529 -13.423 9.225 1.00 80.75 107 SER A N 1
ATOM 836 C CA . SER A 1 107 ? -6.980 -13.246 9.384 1.00 80.75 107 SER A CA 1
ATOM 837 C C . SER A 1 107 ? -7.789 -13.541 8.116 1.00 80.75 107 SER A C 1
ATOM 839 O O . SER A 1 107 ? -8.980 -13.231 8.072 1.00 80.75 107 SER A O 1
ATOM 841 N N . GLY A 1 108 ? -7.162 -14.106 7.076 1.00 82.75 108 GLY A N 1
ATOM 842 C CA . GLY A 1 108 ? -7.823 -14.383 5.795 1.00 82.75 108 GLY A CA 1
ATOM 843 C C . GLY A 1 108 ? -8.310 -13.113 5.091 1.00 82.75 108 GLY A C 1
ATOM 844 O O . GLY A 1 108 ? -9.410 -13.091 4.541 1.00 82.75 108 GLY A O 1
ATOM 845 N N . ALA A 1 109 ? -7.530 -12.033 5.176 1.00 90.44 109 ALA A N 1
ATOM 846 C CA . ALA A 1 109 ? -7.885 -10.748 4.592 1.00 90.44 109 ALA A CA 1
ATOM 847 C C . ALA A 1 109 ? -7.959 -10.785 3.058 1.00 90.44 109 ALA A C 1
ATOM 849 O O . ALA A 1 109 ? -7.266 -11.566 2.404 1.00 90.44 109 ALA A O 1
ATOM 850 N N . HIS A 1 110 ? -8.733 -9.857 2.493 1.00 94.44 110 HIS A N 1
ATOM 851 C CA . HIS A 1 110 ? -8.769 -9.591 1.055 1.00 94.44 110 HIS A CA 1
ATOM 852 C C . HIS A 1 110 ? -8.401 -8.138 0.764 1.00 94.44 110 HIS A C 1
ATOM 854 O O . HIS A 1 110 ? -8.977 -7.221 1.355 1.00 94.44 110 HIS A O 1
ATOM 860 N N . LEU A 1 111 ? -7.463 -7.922 -0.156 1.00 95.31 111 LEU A N 1
ATOM 861 C CA . LEU A 1 111 ? -7.031 -6.599 -0.596 1.00 95.31 111 LEU A CA 1
ATOM 862 C C . LEU A 1 111 ? -7.666 -6.251 -1.948 1.00 95.31 111 LEU A C 1
ATOM 864 O O . LEU A 1 111 ? -7.376 -6.881 -2.960 1.00 95.31 111 LEU A O 1
ATOM 868 N N . GLN A 1 112 ? -8.487 -5.206 -1.994 1.00 96.62 112 GLN A N 1
ATOM 869 C CA . GLN A 1 112 ? -8.893 -4.580 -3.257 1.00 96.62 112 GLN A CA 1
ATOM 870 C C . GLN A 1 112 ? -7.958 -3.407 -3.536 1.00 96.62 112 GLN A C 1
ATOM 872 O O . GLN A 1 112 ? -7.888 -2.516 -2.699 1.00 96.62 112 GLN A O 1
ATOM 877 N N . TYR A 1 113 ? -7.249 -3.376 -4.664 1.00 95.44 113 TYR A N 1
ATOM 878 C CA . TYR A 1 113 ? -6.271 -2.319 -4.961 1.00 95.44 113 TYR A CA 1
ATOM 879 C C . TYR A 1 113 ? -6.495 -1.702 -6.342 1.00 95.44 113 TYR A C 1
ATOM 881 O O . TYR A 1 113 ? -6.616 -2.418 -7.332 1.00 95.44 113 TYR A O 1
ATOM 889 N N . PHE A 1 114 ? -6.526 -0.373 -6.420 1.00 95.00 114 PHE A N 1
ATOM 890 C CA . PHE A 1 114 ? -6.519 0.366 -7.677 1.00 95.00 114 PHE A CA 1
ATOM 891 C C . PHE A 1 114 ? -5.145 1.007 -7.896 1.00 95.00 114 PHE A C 1
ATOM 893 O O . PHE A 1 114 ? -4.676 1.800 -7.078 1.00 95.00 114 PHE A O 1
ATOM 900 N N . ALA A 1 115 ? -4.516 0.661 -9.015 1.00 92.75 115 ALA A N 1
ATOM 901 C CA . ALA A 1 115 ? -3.189 1.096 -9.422 1.00 92.75 115 ALA A CA 1
ATOM 902 C C . ALA A 1 115 ? -3.299 2.077 -10.600 1.00 92.75 115 ALA A C 1
ATOM 904 O O . ALA A 1 115 ? -3.284 1.692 -11.767 1.00 92.75 115 ALA A O 1
ATOM 905 N N . ARG A 1 116 ? -3.419 3.370 -10.286 1.00 90.44 116 ARG A N 1
ATOM 906 C CA . ARG A 1 116 ? -3.141 4.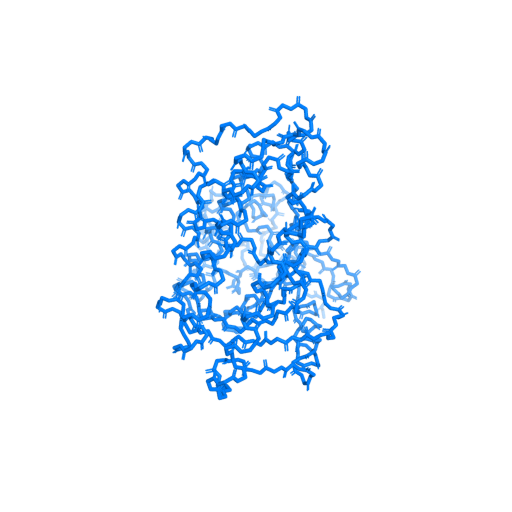480 -11.215 1.00 90.44 116 ARG A CA 1
ATOM 907 C C . ARG A 1 116 ? -1.646 4.573 -11.549 1.00 90.44 116 ARG A C 1
ATOM 909 O O . ARG A 1 116 ? -1.292 4.998 -12.641 1.00 90.44 116 ARG A O 1
ATOM 916 N N . ASP A 1 117 ? -0.798 4.197 -10.603 1.00 88.62 117 ASP A N 1
ATOM 917 C CA . ASP A 1 117 ? 0.635 3.966 -10.741 1.00 88.62 117 ASP A CA 1
ATOM 918 C C . ASP A 1 117 ? 0.969 2.585 -10.155 1.00 88.62 117 ASP A C 1
ATOM 920 O O . ASP A 1 117 ? 0.146 2.027 -9.421 1.00 88.62 117 ASP A O 1
ATOM 924 N N . LEU A 1 118 ? 2.148 2.034 -10.463 1.00 86.50 118 LEU A N 1
ATOM 925 C CA . LEU A 1 118 ? 2.547 0.726 -9.934 1.00 86.50 118 LEU A CA 1
ATOM 926 C C . LEU A 1 118 ? 2.440 0.697 -8.396 1.00 86.50 118 LEU A C 1
ATOM 928 O O . LEU A 1 118 ? 2.925 1.626 -7.736 1.00 86.50 118 LEU A O 1
ATOM 932 N N . PRO A 1 119 ? 1.828 -0.348 -7.804 1.00 83.56 119 PRO A N 1
ATOM 933 C CA . PRO A 1 119 ? 1.700 -0.416 -6.359 1.00 83.56 119 PRO A CA 1
ATOM 934 C C . PRO A 1 119 ? 3.075 -0.458 -5.691 1.00 83.56 119 PRO A C 1
ATOM 936 O O . PRO A 1 119 ? 4.017 -1.081 -6.172 1.00 83.56 119 PRO A O 1
ATOM 939 N N . LEU A 1 120 ? 3.173 0.172 -4.525 1.00 84.00 120 LEU A N 1
ATOM 940 C CA . LEU A 1 120 ? 4.426 0.327 -3.787 1.00 84.00 120 LEU A CA 1
ATOM 941 C C . LEU A 1 120 ? 5.184 -0.995 -3.558 1.00 84.00 120 LEU A C 1
ATOM 943 O O . LEU A 1 120 ? 6.405 -1.048 -3.684 1.00 84.00 120 LEU A O 1
ATOM 947 N N . PHE A 1 121 ? 4.444 -2.066 -3.265 1.00 85.06 121 PHE A N 1
ATOM 948 C CA . PHE A 1 121 ? 4.976 -3.389 -2.910 1.00 85.06 121 PHE A CA 1
ATOM 949 C C . PHE A 1 121 ? 5.853 -4.014 -4.004 1.00 85.06 121 PHE A C 1
ATOM 951 O O . PHE A 1 121 ? 6.635 -4.918 -3.738 1.00 85.06 121 PHE A O 1
ATOM 958 N N . TYR A 1 122 ? 5.741 -3.511 -5.228 1.00 83.06 122 TYR A N 1
ATOM 959 C CA . TYR A 1 122 ? 6.421 -4.013 -6.413 1.00 83.06 122 TYR A CA 1
ATOM 960 C C . TYR A 1 122 ? 7.862 -3.539 -6.445 1.00 83.06 122 TYR A C 1
ATOM 962 O O . TYR A 1 122 ? 8.769 -4.270 -6.829 1.00 83.06 122 TYR A O 1
ATOM 970 N N . PHE A 1 123 ? 8.082 -2.309 -5.987 1.00 86.69 123 PHE A N 1
ATOM 971 C CA . PHE A 1 123 ? 9.413 -1.732 -5.905 1.00 86.69 123 PHE A CA 1
ATOM 972 C C . PHE A 1 123 ? 10.253 -2.424 -4.832 1.00 86.69 123 PHE A C 1
ATOM 974 O O . PHE A 1 123 ?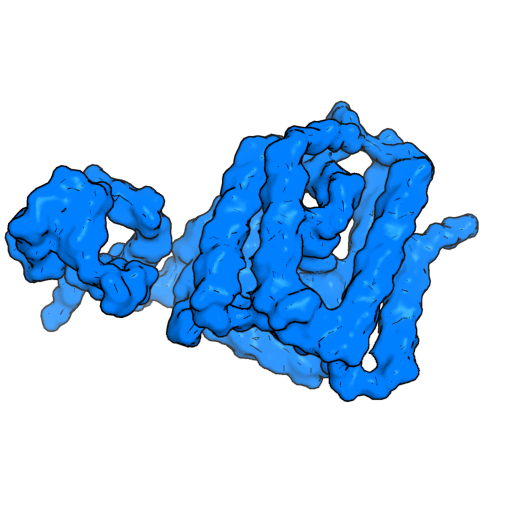 11.473 -2.445 -4.932 1.00 86.69 123 PHE A O 1
ATOM 981 N N . PHE A 1 124 ? 9.606 -3.026 -3.831 1.00 86.81 124 PHE A N 1
ATOM 982 C CA . PHE A 1 124 ? 10.259 -3.692 -2.703 1.00 86.81 124 PHE A CA 1
ATOM 983 C C . PHE A 1 124 ? 10.883 -5.039 -3.065 1.00 86.81 124 PHE A C 1
ATOM 985 O O . PHE A 1 124 ? 11.739 -5.524 -2.332 1.00 86.81 124 PHE A O 1
ATOM 992 N N . LEU A 1 125 ? 10.509 -5.613 -4.212 1.00 79.56 125 LEU A N 1
ATOM 993 C CA . LEU A 1 125 ? 11.071 -6.866 -4.720 1.00 79.56 125 LEU A CA 1
ATOM 994 C C . LEU A 1 125 ? 12.508 -6.710 -5.231 1.00 79.56 125 LEU A C 1
ATOM 996 O O . LEU A 1 125 ? 13.213 -7.703 -5.389 1.00 79.56 125 LEU A O 1
ATOM 1000 N N . ASN A 1 126 ? 12.956 -5.478 -5.493 1.00 88.88 126 ASN A N 1
ATOM 1001 C CA . ASN A 1 126 ? 14.288 -5.216 -6.014 1.00 88.88 126 ASN A CA 1
ATOM 1002 C C . ASN A 1 126 ? 14.953 -4.045 -5.283 1.00 88.88 126 ASN A C 1
ATOM 1004 O O . ASN A 1 126 ? 14.453 -2.921 -5.275 1.00 88.88 126 ASN A O 1
ATOM 1008 N N . LYS A 1 127 ? 16.138 -4.298 -4.720 1.00 88.81 127 LYS A N 1
ATOM 1009 C CA . LYS A 1 127 ? 16.893 -3.320 -3.927 1.00 88.81 127 LYS A CA 1
ATOM 1010 C C . LYS A 1 127 ? 17.203 -2.026 -4.673 1.00 88.81 127 LYS A C 1
ATOM 1012 O O . LYS A 1 127 ? 17.151 -0.952 -4.078 1.00 88.81 127 LYS A O 1
ATOM 1017 N N . GLU A 1 128 ? 17.551 -2.110 -5.952 1.00 91.31 128 GLU A N 1
ATOM 1018 C CA . GLU A 1 128 ? 17.912 -0.933 -6.741 1.00 91.31 128 GLU A CA 1
ATOM 1019 C C . GLU A 1 128 ? 16.683 -0.080 -7.069 1.00 91.31 128 GLU A C 1
ATOM 1021 O O . GLU A 1 128 ? 16.755 1.147 -6.982 1.00 91.31 128 GLU A O 1
ATOM 1026 N N . MET A 1 129 ? 15.547 -0.721 -7.367 1.00 92.31 129 MET A N 1
ATOM 1027 C CA . MET A 1 129 ? 14.278 -0.031 -7.610 1.00 92.31 129 MET A CA 1
ATOM 1028 C C . MET A 1 129 ? 13.728 0.609 -6.334 1.00 92.31 129 MET A C 1
ATOM 1030 O O . MET A 1 129 ? 13.372 1.787 -6.353 1.00 92.31 129 MET A O 1
ATOM 1034 N N . ALA A 1 130 ? 13.721 -0.122 -5.213 1.00 90.38 130 ALA A N 1
ATOM 1035 C CA . ALA A 1 130 ? 13.384 0.434 -3.904 1.00 90.38 130 ALA A CA 1
ATOM 1036 C C . ALA A 1 130 ? 14.256 1.660 -3.607 1.00 90.38 130 ALA A C 1
ATOM 1038 O O . ALA A 1 130 ? 13.734 2.725 -3.272 1.00 90.38 130 ALA A O 1
ATOM 1039 N N . ARG A 1 131 ? 15.573 1.546 -3.836 1.00 90.12 131 ARG A N 1
ATOM 1040 C CA . ARG A 1 131 ? 16.507 2.654 -3.642 1.00 90.12 131 ARG A CA 1
ATOM 1041 C C . ARG A 1 131 ? 16.141 3.883 -4.460 1.00 90.12 131 ARG A C 1
ATOM 1043 O O . ARG A 1 131 ? 16.042 4.975 -3.908 1.00 90.12 131 ARG A O 1
ATOM 1050 N N . PHE A 1 132 ? 15.919 3.703 -5.757 1.00 92.19 132 PHE A N 1
ATOM 1051 C CA . PHE A 1 132 ? 15.510 4.792 -6.636 1.00 92.19 132 PHE A CA 1
ATOM 1052 C C . PHE A 1 132 ? 14.226 5.466 -6.151 1.00 92.19 132 PHE A C 1
ATOM 1054 O O . PHE A 1 132 ? 14.170 6.691 -6.047 1.00 92.19 132 PHE A O 1
ATOM 1061 N N . LYS A 1 133 ? 13.212 4.673 -5.798 1.00 90.62 133 LYS A N 1
ATOM 1062 C CA . LYS A 1 133 ? 11.906 5.186 -5.388 1.00 90.62 133 LYS A CA 1
ATOM 1063 C C . LYS A 1 133 ? 11.954 5.993 -4.108 1.00 90.62 133 LYS A C 1
ATOM 1065 O O . LYS A 1 133 ? 11.428 7.100 -4.067 1.00 90.62 133 LYS A O 1
ATOM 1070 N N . PHE A 1 134 ? 12.617 5.491 -3.084 1.00 88.62 134 PHE A N 1
ATOM 1071 C CA . PHE A 1 134 ? 12.710 6.228 -1.836 1.00 88.62 134 PHE A CA 1
ATOM 1072 C C . PHE A 1 134 ? 13.593 7.470 -1.959 1.00 88.62 134 PHE A C 1
ATOM 1074 O O . PHE A 1 134 ? 13.158 8.517 -1.498 1.00 88.62 134 PHE A O 1
ATOM 1081 N N . SER A 1 135 ? 14.743 7.417 -2.651 1.00 88.81 135 SER A N 1
ATOM 1082 C CA . SER A 1 135 ? 15.549 8.626 -2.906 1.00 88.81 135 SER A CA 1
ATOM 1083 C C . SER A 1 135 ? 14.785 9.671 -3.732 1.00 88.81 135 SER A C 1
ATOM 1085 O O . SER A 1 135 ? 14.997 10.874 -3.579 1.00 88.81 135 SER A O 1
ATOM 1087 N N . MET A 1 136 ? 13.876 9.238 -4.611 1.00 88.94 136 MET A N 1
ATOM 1088 C CA . MET A 1 136 ? 12.947 10.132 -5.303 1.00 88.94 136 MET A CA 1
ATOM 1089 C C . MET A 1 136 ? 11.960 10.778 -4.329 1.00 88.94 136 MET A C 1
ATOM 1091 O O . MET A 1 136 ? 11.750 11.990 -4.372 1.00 88.94 136 MET A O 1
ATOM 1095 N N . TRP A 1 137 ? 11.357 9.986 -3.447 1.00 87.31 137 TRP A N 1
ATOM 1096 C CA . TRP A 1 137 ? 10.309 10.437 -2.536 1.00 87.31 137 TRP A CA 1
ATOM 1097 C C . TRP A 1 137 ? 10.802 11.321 -1.396 1.00 87.31 137 TRP A C 1
ATOM 1099 O O . TRP A 1 137 ? 10.119 12.282 -1.055 1.00 87.31 137 TRP A O 1
ATOM 1109 N N . THR A 1 138 ? 11.999 11.058 -0.873 1.00 85.50 138 THR A N 1
ATOM 1110 C CA . THR A 1 138 ? 12.686 11.920 0.100 1.00 85.50 138 THR A CA 1
ATOM 1111 C C . THR A 1 138 ? 13.308 13.157 -0.553 1.00 85.50 138 THR A C 1
ATOM 1113 O O . THR A 1 138 ? 13.893 13.994 0.130 1.00 85.50 138 THR A O 1
ATOM 1116 N N . ASN A 1 139 ? 13.164 13.311 -1.879 1.00 83.00 139 ASN A N 1
ATOM 1117 C CA . ASN A 1 139 ? 13.747 14.381 -2.692 1.00 83.00 139 ASN A CA 1
ATOM 1118 C C . ASN A 1 139 ? 15.295 14.412 -2.677 1.00 83.00 139 ASN A C 1
ATOM 1120 O O . ASN A 1 139 ? 15.904 15.363 -3.172 1.00 83.00 139 ASN A O 1
ATOM 1124 N N . GLU A 1 140 ? 15.934 13.348 -2.186 1.00 81.06 140 GLU A N 1
ATOM 1125 C CA . GLU A 1 140 ? 17.390 13.189 -2.136 1.00 81.06 140 GLU A CA 1
ATOM 1126 C C . GLU A 1 140 ? 18.013 13.072 -3.529 1.00 81.06 140 GLU A C 1
ATOM 1128 O O . GLU A 1 140 ? 19.100 13.601 -3.755 1.00 81.06 140 GLU A O 1
ATOM 1133 N N . LEU A 1 141 ? 17.301 12.484 -4.503 1.00 80.44 141 LEU A N 1
ATOM 1134 C CA . LEU A 1 141 ? 17.789 12.359 -5.885 1.00 80.44 141 LEU A CA 1
ATOM 1135 C C . LEU A 1 141 ? 18.263 13.701 -6.459 1.00 80.44 141 LEU A C 1
ATOM 1137 O O . LEU A 1 141 ? 19.247 13.746 -7.193 1.00 80.44 141 LEU A O 1
ATOM 1141 N N . ARG A 1 142 ? 17.587 14.806 -6.122 1.00 75.56 142 ARG A N 1
ATOM 1142 C CA . ARG A 1 142 ? 17.947 16.139 -6.631 1.00 75.56 142 ARG A CA 1
ATOM 1143 C C . ARG A 1 142 ? 19.163 16.738 -5.933 1.00 75.56 142 ARG A C 1
ATOM 1145 O O . ARG A 1 142 ? 19.884 17.505 -6.562 1.00 75.56 142 ARG A O 1
ATOM 1152 N N . SER A 1 143 ? 19.357 16.452 -4.648 1.00 76.81 143 SER A N 1
ATOM 1153 C CA . SER A 1 143 ? 20.435 17.040 -3.845 1.00 76.81 143 SER A CA 1
ATOM 1154 C C . SER A 1 143 ? 21.720 16.223 -3.877 1.00 76.81 143 SER A C 1
ATOM 1156 O O . SER A 1 143 ? 22.803 16.792 -3.777 1.00 76.81 143 SER A O 1
ATOM 1158 N N . SER A 1 144 ? 21.606 14.901 -3.974 1.00 76.75 144 SER A N 1
ATOM 1159 C CA . SER A 1 144 ? 22.707 13.981 -3.692 1.00 76.75 144 SER A CA 1
ATOM 1160 C C . SER A 1 144 ? 22.684 12.701 -4.542 1.00 76.75 144 SER A C 1
ATOM 1162 O O . SER A 1 144 ? 23.503 11.813 -4.313 1.00 76.75 144 SER A O 1
ATOM 1164 N N . GLY A 1 145 ? 21.804 12.598 -5.546 1.00 78.50 145 GLY A N 1
ATOM 1165 C CA . GLY A 1 145 ? 21.698 11.417 -6.410 1.00 78.50 145 GLY A CA 1
ATOM 1166 C C . GLY A 1 145 ? 21.158 10.183 -5.677 1.00 78.50 145 GLY A C 1
ATOM 1167 O O . GLY A 1 145 ? 20.455 10.301 -4.673 1.00 78.50 145 GLY A O 1
ATOM 1168 N N . LEU A 1 146 ? 21.453 8.984 -6.188 1.00 79.56 146 LEU A N 1
ATOM 1169 C CA . LEU A 1 146 ? 21.039 7.726 -5.556 1.00 79.56 146 LEU A CA 1
ATOM 1170 C C . LEU A 1 146 ? 21.829 7.478 -4.266 1.00 79.56 146 LEU A C 1
ATOM 1172 O O . LEU A 1 146 ? 23.016 7.157 -4.302 1.00 79.56 146 LEU A O 1
ATOM 1176 N N . GLN A 1 147 ? 21.159 7.587 -3.121 1.00 70.12 147 GLN A N 1
ATOM 1177 C CA . GLN A 1 147 ? 21.783 7.381 -1.815 1.00 70.12 147 GLN A CA 1
ATOM 1178 C C . GLN A 1 147 ? 21.823 5.904 -1.412 1.00 70.12 147 GLN A C 1
ATOM 1180 O O . GLN A 1 147 ? 21.038 5.070 -1.870 1.00 70.12 147 GLN A O 1
ATOM 1185 N N . SER A 1 148 ? 22.769 5.557 -0.539 1.00 64.56 148 SER A N 1
ATOM 1186 C CA . SER A 1 148 ? 22.857 4.213 0.027 1.00 64.56 148 SER A CA 1
ATOM 1187 C C . SER A 1 148 ? 21.682 3.947 0.965 1.00 64.56 148 SER A C 1
ATOM 1189 O O . SER A 1 148 ? 21.479 4.678 1.932 1.00 64.56 148 SER A O 1
ATOM 1191 N N . PHE A 1 149 ? 20.956 2.859 0.715 1.00 66.19 149 PHE A N 1
ATOM 1192 C CA . PHE A 1 149 ? 19.924 2.368 1.623 1.00 66.19 149 PHE A CA 1
ATOM 1193 C C . PHE A 1 149 ? 20.548 1.858 2.914 1.00 66.19 149 PHE A C 1
ATOM 1195 O O . PHE A 1 149 ? 21.479 1.051 2.862 1.00 66.19 149 PHE A O 1
ATOM 1202 N N . ASN A 1 150 ? 19.994 2.267 4.059 1.00 71.12 150 ASN A N 1
ATOM 1203 C CA . ASN A 1 150 ? 20.223 1.540 5.302 1.00 71.12 150 ASN A CA 1
ATOM 1204 C C . ASN A 1 150 ? 19.806 0.077 5.070 1.00 71.12 150 ASN A C 1
ATOM 1206 O O . ASN A 1 150 ? 18.721 -0.184 4.542 1.00 71.12 150 ASN A O 1
ATOM 1210 N N . SER A 1 151 ? 20.668 -0.875 5.436 1.00 74.38 151 SER A N 1
ATOM 1211 C CA . SER A 1 151 ? 20.385 -2.306 5.298 1.00 74.38 151 SER A CA 1
ATOM 1212 C C . SER A 1 151 ? 19.075 -2.695 5.980 1.00 74.38 151 SER A C 1
ATOM 1214 O O . SER A 1 151 ? 18.350 -3.522 5.439 1.00 74.38 151 SER A O 1
ATOM 1216 N N . ASN A 1 152 ? 18.733 -2.041 7.095 1.00 85.62 152 ASN A N 1
ATOM 1217 C CA . ASN A 1 152 ? 17.487 -2.278 7.818 1.00 85.62 152 ASN A CA 1
ATOM 1218 C C . ASN A 1 152 ? 16.241 -2.019 6.953 1.00 85.62 152 ASN A C 1
ATOM 1220 O O . ASN A 1 152 ? 15.331 -2.838 6.915 1.00 85.62 152 ASN A O 1
ATOM 1224 N N . ILE A 1 153 ? 16.221 -0.924 6.184 1.00 86.62 153 ILE A N 1
ATOM 1225 C CA . ILE A 1 153 ? 15.065 -0.557 5.352 1.00 86.62 153 ILE A CA 1
ATOM 1226 C C . ILE A 1 153 ? 14.811 -1.601 4.262 1.00 86.62 153 ILE A C 1
ATOM 1228 O O . ILE A 1 153 ? 13.660 -1.924 3.968 1.00 86.62 153 ILE A O 1
ATOM 1232 N N . PHE A 1 154 ? 15.873 -2.149 3.669 1.00 87.56 154 PHE A N 1
ATOM 1233 C CA . PHE A 1 154 ? 15.711 -3.181 2.651 1.00 87.56 154 PHE A CA 1
ATOM 1234 C C . PHE A 1 154 ? 15.167 -4.487 3.244 1.00 87.56 154 PHE A C 1
ATOM 1236 O O . PHE A 1 154 ? 14.260 -5.066 2.655 1.00 87.56 154 PHE A O 1
ATOM 1243 N N . THR A 1 155 ? 15.617 -4.886 4.437 1.00 90.81 155 THR A N 1
ATOM 1244 C CA . THR A 1 155 ? 15.040 -6.034 5.157 1.00 90.81 155 THR A CA 1
ATOM 1245 C C . THR A 1 155 ? 13.532 -5.861 5.370 1.00 90.81 155 THR A C 1
ATOM 1247 O O . THR A 1 155 ? 12.761 -6.783 5.110 1.00 90.81 155 THR A O 1
ATOM 1250 N N . LEU A 1 156 ? 13.087 -4.660 5.763 1.00 93.25 156 LEU A N 1
ATOM 1251 C CA . LEU A 1 156 ? 11.657 -4.358 5.917 1.00 93.25 156 LEU A CA 1
ATOM 1252 C C . LEU A 1 156 ? 10.901 -4.430 4.579 1.00 93.25 156 LEU A C 1
ATOM 1254 O O . LEU A 1 156 ? 9.765 -4.897 4.530 1.00 93.25 156 LEU A O 1
ATOM 1258 N N . CYS A 1 157 ? 11.520 -3.992 3.479 1.00 92.00 157 CYS A N 1
ATOM 1259 C CA . CYS A 1 157 ? 10.940 -4.113 2.139 1.00 92.00 157 CYS A CA 1
ATOM 1260 C C . CYS A 1 157 ? 10.729 -5.584 1.746 1.00 92.00 157 CYS A C 1
ATOM 1262 O O . CYS A 1 157 ? 9.650 -5.939 1.267 1.00 92.00 157 CYS A O 1
ATOM 1264 N N . GLU A 1 158 ? 11.726 -6.443 1.980 1.00 90.50 158 GLU A N 1
ATOM 1265 C CA . GLU A 1 158 ? 11.635 -7.881 1.702 1.00 90.50 158 GLU A CA 1
ATOM 1266 C C . GLU A 1 158 ? 10.530 -8.548 2.531 1.00 90.50 158 GLU A C 1
ATOM 1268 O O . GLU A 1 158 ? 9.739 -9.331 1.996 1.00 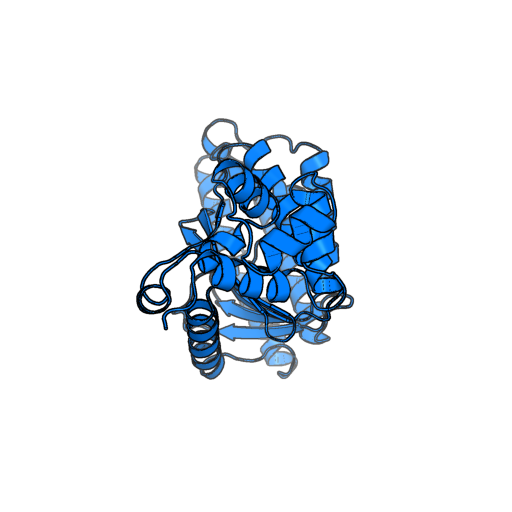90.50 158 GLU A O 1
ATOM 1273 N N . GLU A 1 159 ? 10.416 -8.191 3.812 1.00 93.75 159 GLU A N 1
ATOM 1274 C CA . GLU A 1 159 ? 9.356 -8.683 4.693 1.00 93.75 159 GLU A CA 1
ATOM 1275 C C . GLU A 1 159 ? 7.962 -8.297 4.176 1.00 93.75 159 GLU A C 1
ATOM 1277 O O . GLU A 1 159 ? 7.083 -9.154 4.033 1.00 93.75 159 GLU A O 1
ATOM 1282 N N . ILE A 1 160 ? 7.766 -7.030 3.793 1.00 93.44 160 ILE A N 1
ATOM 1283 C CA . ILE A 1 160 ? 6.507 -6.569 3.191 1.00 93.44 160 ILE A CA 1
ATOM 1284 C C . ILE A 1 160 ? 6.215 -7.322 1.895 1.00 93.44 160 ILE A C 1
ATOM 1286 O O . ILE A 1 160 ? 5.067 -7.696 1.655 1.00 93.44 160 ILE A O 1
ATOM 1290 N N . ALA A 1 161 ? 7.221 -7.556 1.053 1.00 91.12 161 ALA A N 1
ATOM 1291 C CA . ALA A 1 161 ? 7.046 -8.269 -0.206 1.00 91.12 161 ALA A CA 1
ATOM 1292 C C . ALA A 1 161 ? 6.631 -9.737 0.000 1.00 91.12 161 ALA A C 1
ATOM 1294 O O . ALA A 1 161 ? 5.846 -10.280 -0.781 1.00 91.12 161 ALA A O 1
ATOM 1295 N N . VAL A 1 162 ? 7.121 -10.397 1.055 1.00 91.50 162 VAL A N 1
ATOM 1296 C CA . VAL A 1 162 ? 6.661 -11.737 1.455 1.00 91.50 162 VAL A CA 1
ATOM 1297 C C . VAL A 1 162 ? 5.206 -11.690 1.918 1.00 91.50 162 VAL A C 1
ATOM 1299 O O . VAL A 1 162 ? 4.383 -12.440 1.395 1.00 91.50 162 VAL A O 1
ATOM 1302 N N . LEU A 1 163 ? 4.865 -10.776 2.829 1.00 92.81 163 LEU A N 1
ATOM 1303 C CA . LEU A 1 163 ? 3.499 -10.642 3.342 1.00 92.81 163 LEU A CA 1
ATOM 1304 C C . LEU A 1 163 ? 2.498 -10.274 2.237 1.00 92.81 163 LEU A C 1
ATOM 1306 O O . LEU A 1 163 ? 1.412 -10.831 2.157 1.00 92.81 163 LEU A O 1
ATOM 1310 N N . TYR A 1 164 ? 2.855 -9.366 1.332 1.00 92.25 164 TYR A N 1
ATOM 1311 C CA . TYR A 1 164 ? 1.991 -8.972 0.220 1.00 92.25 164 TYR A CA 1
ATOM 1312 C C . TYR A 1 164 ? 1.679 -10.141 -0.729 1.00 92.25 164 TYR A C 1
ATOM 1314 O O . TYR A 1 164 ? 0.568 -10.218 -1.262 1.00 92.25 164 TYR A O 1
ATOM 1322 N N . ARG A 1 165 ? 2.637 -11.056 -0.925 1.00 91.75 165 ARG A N 1
ATOM 1323 C CA . ARG A 1 165 ? 2.468 -12.270 -1.735 1.00 91.75 165 ARG A CA 1
ATOM 1324 C C . ARG A 1 165 ? 1.567 -13.314 -1.072 1.00 91.75 165 ARG A C 1
ATOM 1326 O O . ARG A 1 165 ? 0.931 -14.089 -1.774 1.00 91.75 165 ARG A O 1
ATOM 1333 N N . SER A 1 166 ? 1.439 -13.333 0.254 1.00 92.19 166 SER A N 1
ATOM 1334 C CA . SER A 1 166 ? 0.486 -14.234 0.922 1.00 92.19 166 SER A CA 1
ATOM 1335 C C . SER A 1 166 ? -0.956 -13.707 0.914 1.00 92.19 166 SER A C 1
ATOM 1337 O O . SER A 1 166 ? -1.895 -14.479 1.101 1.00 92.19 166 SER A O 1
ATOM 1339 N N . LEU A 1 167 ? -1.165 -12.406 0.676 1.00 92.38 167 LEU A N 1
ATOM 1340 C CA . LEU A 1 167 ? -2.497 -11.799 0.682 1.00 92.38 167 LEU A CA 1
ATOM 1341 C C . LEU A 1 167 ? -3.285 -12.114 -0.593 1.00 92.38 167 LEU A C 1
ATOM 1343 O O . LEU A 1 167 ? -2.811 -11.893 -1.708 1.00 92.38 167 LEU A O 1
ATOM 1347 N N . HIS A 1 168 ? -4.544 -12.523 -0.431 1.00 94.81 168 HIS A N 1
ATOM 1348 C CA . HIS A 1 168 ? -5.494 -12.550 -1.540 1.00 94.81 168 HIS A CA 1
ATOM 1349 C C . HIS A 1 168 ? -5.796 -11.122 -1.996 1.00 94.81 168 HIS A C 1
ATOM 1351 O O . HIS A 1 168 ? -6.087 -10.251 -1.168 1.00 94.81 168 HIS A O 1
ATOM 1357 N N . SER A 1 169 ? -5.740 -10.871 -3.303 1.00 95.38 169 SER A N 1
ATOM 1358 C CA . SER A 1 169 ? -6.052 -9.556 -3.843 1.00 95.38 169 SER A CA 1
ATOM 1359 C C . SER A 1 169 ? -6.851 -9.572 -5.138 1.00 95.38 169 SER A C 1
ATOM 1361 O O . SER A 1 169 ? -6.736 -10.451 -5.992 1.00 95.38 169 SER A O 1
ATOM 1363 N N . THR A 1 170 ? -7.667 -8.532 -5.273 1.00 96.44 170 THR A N 1
ATOM 1364 C CA . THR A 1 170 ? -8.249 -8.103 -6.538 1.00 96.44 170 THR A CA 1
ATOM 1365 C C . THR A 1 170 ? -7.642 -6.759 -6.883 1.00 96.44 170 THR A C 1
ATOM 1367 O O . THR A 1 170 ? -7.858 -5.776 -6.174 1.00 96.44 170 THR A O 1
ATOM 1370 N N . GLU A 1 171 ? -6.889 -6.708 -7.968 1.00 95.50 171 GLU A N 1
ATOM 1371 C CA . GLU A 1 171 ? -6.118 -5.530 -8.342 1.00 95.50 171 GLU A CA 1
ATOM 1372 C C . GLU A 1 171 ? -6.579 -5.021 -9.695 1.00 95.50 171 GLU A C 1
ATOM 1374 O O . GLU A 1 171 ? -6.894 -5.810 -10.578 1.00 95.50 171 GLU A O 1
ATOM 1379 N N . MET A 1 172 ? -6.657 -3.706 -9.856 1.00 94.94 172 MET A N 1
ATOM 1380 C CA . MET A 1 172 ? -7.065 -3.077 -11.104 1.00 94.94 172 MET A CA 1
ATOM 1381 C C . MET A 1 172 ? -6.048 -2.040 -11.518 1.00 94.94 172 MET A C 1
ATOM 1383 O O . MET A 1 172 ? -5.791 -1.082 -10.792 1.00 94.94 172 MET A O 1
ATOM 1387 N N . TRP A 1 173 ? -5.460 -2.265 -12.678 1.00 93.25 173 TRP A N 1
ATOM 1388 C CA . TRP A 1 173 ? -4.317 -1.525 -13.163 1.00 93.25 173 TRP A CA 1
ATOM 1389 C C . TRP A 1 173 ? -4.706 -0.597 -14.287 1.00 93.25 173 TRP A C 1
ATOM 1391 O O . TRP A 1 173 ? -5.402 -0.987 -15.224 1.00 93.25 173 TRP A O 1
ATOM 1401 N N . ASN A 1 174 ? -4.225 0.633 -14.210 1.00 92.06 174 ASN A N 1
ATOM 1402 C CA . ASN A 1 174 ? -4.254 1.511 -15.355 1.00 92.06 174 ASN A CA 1
ATOM 1403 C C . ASN A 1 174 ? -3.252 1.007 -16.408 1.00 92.06 174 ASN A C 1
ATOM 1405 O O . ASN A 1 174 ? -2.148 0.595 -16.067 1.00 92.06 174 ASN A O 1
ATOM 1409 N N . GLN A 1 175 ? -3.618 1.039 -17.687 1.00 89.44 175 GLN A N 1
ATOM 1410 C CA . GLN A 1 175 ? -2.717 0.582 -18.753 1.00 89.44 175 GLN A CA 1
ATOM 1411 C C . GLN A 1 175 ? -1.408 1.397 -18.846 1.00 89.44 175 GLN A C 1
ATOM 1413 O O . GLN A 1 175 ? -0.385 0.873 -19.270 1.00 89.44 175 GLN A O 1
ATOM 1418 N N . GLU A 1 176 ? -1.411 2.659 -18.400 1.00 90.38 176 GLU A N 1
ATOM 1419 C CA . GLU A 1 176 ? -0.271 3.578 -18.510 1.00 90.38 176 GLU A CA 1
ATOM 1420 C C . GLU A 1 176 ? 0.706 3.466 -17.324 1.00 90.38 176 GLU A C 1
ATOM 1422 O O . GLU A 1 176 ? 1.639 4.264 -17.220 1.00 90.38 176 GLU A O 1
ATOM 1427 N N . VAL A 1 177 ? 0.520 2.506 -16.402 1.00 90.62 177 VAL A N 1
ATOM 1428 C CA . VAL A 1 177 ? 1.372 2.395 -15.200 1.00 90.62 177 VAL A CA 1
ATOM 1429 C C . VAL A 1 177 ? 2.854 2.305 -15.558 1.00 90.62 177 VAL A C 1
ATOM 1431 O O . VAL A 1 177 ? 3.651 3.018 -14.962 1.00 90.62 177 VAL A O 1
ATOM 1434 N N . MET A 1 178 ? 3.239 1.517 -16.569 1.00 92.06 178 MET A N 1
ATOM 1435 C CA . MET A 1 178 ? 4.649 1.381 -16.965 1.00 92.06 178 MET A CA 1
ATOM 1436 C C . MET A 1 178 ? 5.212 2.652 -17.598 1.00 92.06 178 MET A C 1
ATOM 1438 O O . MET A 1 178 ? 6.344 3.042 -17.303 1.00 92.06 178 MET A O 1
ATOM 1442 N N . LYS A 1 179 ? 4.403 3.353 -18.397 1.00 92.69 179 LYS A N 1
ATOM 1443 C CA . LYS A 1 179 ? 4.786 4.636 -18.985 1.00 92.69 179 LYS A CA 1
ATOM 1444 C C . LYS A 1 179 ? 5.117 5.663 -17.901 1.00 92.69 179 LYS A C 1
ATOM 1446 O O . LYS A 1 179 ? 6.180 6.277 -17.957 1.00 92.69 179 LYS A O 1
ATOM 1451 N N . ASN A 1 180 ? 4.274 5.778 -16.872 1.00 91.69 180 ASN A N 1
ATOM 1452 C CA . ASN A 1 180 ? 4.515 6.684 -15.742 1.00 91.69 180 ASN A CA 1
ATOM 1453 C C . ASN A 1 180 ? 5.844 6.375 -15.027 1.00 91.69 180 ASN A C 1
ATOM 1455 O O . ASN A 1 180 ? 6.567 7.286 -14.620 1.00 91.69 180 ASN A O 1
ATOM 1459 N N . GLN A 1 181 ? 6.195 5.093 -14.888 1.00 93.75 181 GLN A N 1
ATOM 1460 C CA . GLN A 1 181 ? 7.452 4.669 -14.264 1.00 93.75 181 GLN A CA 1
ATOM 1461 C C . GLN A 1 181 ? 8.671 5.033 -15.108 1.00 93.75 181 GLN A C 1
ATOM 1463 O O . GLN A 1 181 ? 9.644 5.578 -14.580 1.00 93.75 181 GLN A O 1
ATOM 1468 N N . ARG A 1 182 ? 8.604 4.785 -16.421 1.00 95.19 182 ARG A N 1
ATOM 1469 C CA . ARG A 1 182 ? 9.649 5.204 -17.357 1.00 95.19 182 ARG A CA 1
ATOM 1470 C C . ARG A 1 182 ? 9.832 6.714 -17.327 1.00 95.19 182 ARG A C 1
ATOM 1472 O O . ARG A 1 182 ? 10.964 7.170 -17.230 1.00 95.19 182 ARG A O 1
ATOM 1479 N N . GLU A 1 183 ? 8.755 7.492 -17.386 1.00 95.06 183 GLU A N 1
ATOM 1480 C CA . GLU A 1 183 ? 8.832 8.957 -17.374 1.00 95.06 183 GLU A CA 1
ATOM 1481 C C . GLU A 1 183 ? 9.547 9.483 -16.122 1.00 95.06 183 GLU A C 1
ATOM 1483 O O . GLU A 1 183 ? 10.392 10.370 -16.234 1.00 95.06 183 GLU A O 1
ATOM 1488 N N . GLN A 1 184 ? 9.300 8.886 -14.950 1.00 94.00 184 GLN A N 1
ATOM 1489 C CA . GLN A 1 184 ? 10.032 9.223 -13.724 1.00 94.00 184 GLN A CA 1
ATOM 1490 C C . GLN A 1 184 ? 11.536 8.930 -13.861 1.00 94.00 184 GLN A C 1
ATOM 1492 O O . GLN A 1 184 ? 12.356 9.797 -13.560 1.00 94.00 184 GLN A O 1
ATOM 1497 N N . ILE A 1 185 ? 11.918 7.745 -14.348 1.00 95.75 185 ILE A N 1
ATOM 1498 C CA . ILE A 1 185 ? 13.332 7.380 -14.557 1.00 95.75 185 ILE A CA 1
ATOM 1499 C C . ILE A 1 185 ? 13.994 8.337 -15.559 1.00 95.75 185 ILE A C 1
ATOM 1501 O O . ILE A 1 185 ? 15.063 8.887 -15.287 1.00 95.75 185 ILE A O 1
ATOM 1505 N N . MET A 1 186 ? 13.342 8.586 -16.696 1.00 96.00 186 MET A N 1
ATOM 1506 C CA . MET A 1 186 ? 13.860 9.450 -17.758 1.00 96.00 186 MET A CA 1
ATOM 1507 C C . MET A 1 186 ? 13.993 10.904 -17.310 1.00 96.00 186 MET A C 1
ATOM 1509 O O . MET A 1 186 ? 14.970 11.563 -17.664 1.00 96.00 186 MET A O 1
ATOM 1513 N N . TRP A 1 187 ? 13.066 11.398 -16.488 1.00 94.88 187 TRP A N 1
ATOM 1514 C CA . TRP A 1 187 ? 13.146 12.736 -15.910 1.00 94.88 187 TRP A CA 1
ATOM 1515 C C . TRP A 1 187 ? 14.398 12.907 -15.043 1.00 94.88 187 TRP A C 1
ATOM 1517 O O . TRP A 1 187 ? 15.177 13.839 -15.249 1.00 94.88 187 TRP A O 1
ATOM 1527 N N . TYR A 1 188 ? 14.645 11.982 -14.109 1.00 94.69 188 TYR A N 1
ATOM 1528 C CA . TYR A 1 188 ? 15.830 12.047 -13.245 1.00 94.69 188 TYR A CA 1
ATOM 1529 C C . TYR A 1 188 ? 17.135 11.782 -14.001 1.00 94.69 188 TYR A C 1
ATOM 1531 O O . TYR A 1 188 ? 18.163 12.378 -13.668 1.00 94.69 188 TYR A O 1
ATOM 1539 N N . TYR A 1 189 ? 17.098 10.968 -15.056 1.00 94.56 189 TYR A N 1
ATOM 1540 C CA . TYR A 1 189 ? 18.218 10.831 -15.984 1.00 94.56 189 TYR A CA 1
ATOM 1541 C C . TYR A 1 189 ? 18.511 12.150 -16.718 1.00 94.56 189 TYR A C 1
ATOM 1543 O O . TYR A 1 189 ? 19.657 12.596 -16.747 1.00 94.56 189 TYR A O 1
ATOM 1551 N N . GLY A 1 190 ? 17.484 12.830 -17.238 1.00 93.88 190 GLY A N 1
ATOM 1552 C CA . GLY A 1 190 ? 17.618 14.134 -17.897 1.00 93.88 190 GLY A CA 1
ATOM 1553 C C . GLY A 1 190 ? 18.170 15.226 -16.973 1.00 93.88 190 GLY A C 1
ATOM 1554 O O . GLY A 1 190 ? 18.942 16.081 -17.408 1.00 93.88 190 GLY A O 1
ATOM 1555 N N . LEU A 1 191 ? 17.857 15.150 -15.676 1.00 92.88 191 LEU A N 1
ATOM 1556 C CA . LEU A 1 191 ? 18.446 16.001 -14.635 1.00 92.88 191 LEU A CA 1
ATOM 1557 C C . LEU A 1 191 ? 19.885 15.617 -14.249 1.00 92.88 191 LEU A C 1
ATOM 1559 O O . LEU A 1 191 ? 20.490 16.314 -13.436 1.00 92.88 191 LEU A O 1
ATOM 1563 N N . LYS A 1 192 ? 20.439 14.534 -14.809 1.00 91.88 192 LYS A N 1
ATOM 1564 C CA . LYS A 1 192 ? 21.741 13.947 -14.443 1.00 91.88 192 LYS A CA 1
ATOM 1565 C C . LYS A 1 192 ? 21.826 13.508 -12.975 1.00 91.88 192 LYS A C 1
ATOM 1567 O O . LYS A 1 192 ? 22.920 13.403 -12.428 1.00 91.88 192 LYS A O 1
ATOM 1572 N N . ALA A 1 193 ? 20.680 13.249 -12.345 1.00 91.88 193 ALA A N 1
ATOM 1573 C CA . ALA A 1 193 ? 20.601 12.713 -10.986 1.00 91.88 193 ALA A CA 1
ATOM 1574 C C . ALA A 1 193 ? 20.914 11.208 -10.934 1.00 91.88 193 ALA A C 1
ATOM 1576 O O . ALA A 1 193 ? 21.280 10.691 -9.880 1.00 91.88 193 ALA A O 1
ATOM 1577 N N . ILE A 1 194 ? 20.773 10.524 -12.073 1.00 94.50 194 ILE A N 1
ATOM 1578 C CA . ILE A 1 194 ? 21.191 9.138 -12.296 1.00 94.50 194 ILE A CA 1
ATOM 1579 C C . ILE A 1 194 ? 21.986 9.046 -13.603 1.00 94.50 194 ILE A C 1
ATOM 1581 O O . ILE A 1 194 ? 21.773 9.822 -14.539 1.00 94.50 194 ILE A O 1
ATOM 1585 N N . SER A 1 195 ? 22.911 8.097 -13.667 1.00 94.12 195 SER A N 1
ATOM 1586 C CA . SER A 1 195 ? 23.714 7.780 -14.848 1.00 94.12 195 SER A CA 1
ATOM 1587 C C . SER A 1 195 ? 22.918 6.996 -15.899 1.00 94.12 195 SER A C 1
ATOM 1589 O O . SER A 1 195 ? 21.845 6.458 -15.625 1.00 94.12 195 SER A O 1
ATOM 1591 N N . ALA A 1 196 ? 23.462 6.887 -17.117 1.00 95.88 196 ALA A N 1
ATOM 1592 C CA . ALA A 1 196 ? 22.869 6.051 -18.165 1.00 95.88 196 ALA A CA 1
ATOM 1593 C C . ALA A 1 196 ? 22.816 4.568 -17.753 1.00 95.88 196 ALA A C 1
ATOM 1595 O O . ALA A 1 196 ? 21.800 3.917 -17.959 1.00 95.88 196 ALA A O 1
ATOM 1596 N N . ALA A 1 197 ? 23.865 4.068 -17.090 1.00 95.94 197 ALA A N 1
ATOM 1597 C CA . ALA A 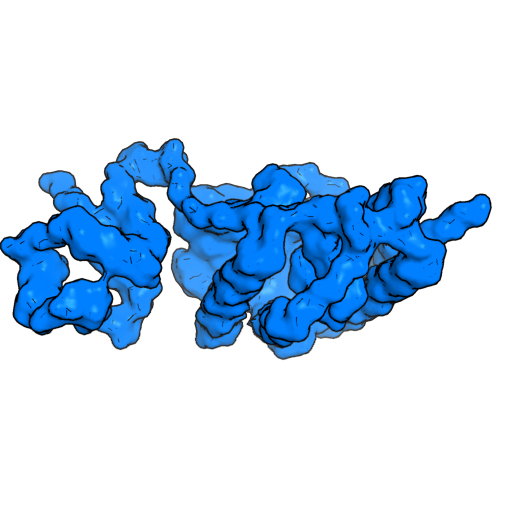1 197 ? 23.900 2.696 -16.586 1.00 95.94 197 ALA A CA 1
ATOM 1598 C C . ALA A 1 197 ? 22.811 2.441 -15.528 1.00 95.94 197 ALA A C 1
ATOM 1600 O O . ALA A 1 197 ? 22.152 1.406 -15.561 1.00 95.94 197 ALA A O 1
ATOM 1601 N N . GLU A 1 198 ? 22.583 3.393 -14.616 1.00 95.31 198 GLU A N 1
ATOM 1602 C CA . GLU A 1 198 ? 21.509 3.295 -13.618 1.00 95.31 198 GLU A CA 1
ATOM 1603 C C . GLU A 1 198 ? 20.123 3.378 -14.264 1.00 95.31 198 GLU A C 1
ATOM 1605 O O . GLU A 1 198 ? 19.250 2.591 -13.912 1.00 95.31 198 GLU A O 1
ATOM 1610 N N . ARG A 1 199 ? 19.923 4.274 -15.240 1.00 95.94 199 ARG A N 1
ATOM 1611 C CA . ARG A 1 199 ? 18.693 4.334 -16.046 1.00 95.94 199 ARG A CA 1
ATOM 1612 C C . ARG A 1 199 ? 18.403 2.981 -16.697 1.00 95.94 199 ARG A C 1
ATOM 1614 O O . ARG A 1 199 ? 17.314 2.446 -16.507 1.00 95.94 199 ARG A O 1
ATOM 1621 N N . ASP A 1 200 ? 19.367 2.430 -17.431 1.00 96.31 200 ASP A N 1
ATOM 1622 C CA . ASP A 1 200 ? 19.199 1.173 -18.170 1.00 96.31 200 ASP A CA 1
ATOM 1623 C C . ASP A 1 200 ? 18.921 0.012 -17.219 1.00 96.31 200 ASP A C 1
ATOM 1625 O O . ASP A 1 200 ? 18.040 -0.811 -17.472 1.00 96.31 200 ASP A O 1
ATOM 1629 N N . ARG A 1 201 ? 19.605 -0.013 -16.068 1.00 95.94 201 ARG A N 1
ATOM 1630 C CA . ARG A 1 201 ? 19.359 -1.017 -15.035 1.00 95.94 201 ARG A CA 1
ATOM 1631 C C . ARG A 1 201 ? 17.955 -0.900 -14.441 1.00 95.94 201 ARG A C 1
ATOM 1633 O O . ARG A 1 201 ? 17.289 -1.919 -14.289 1.00 95.94 201 ARG A O 1
ATOM 1640 N N . LEU A 1 202 ? 17.482 0.309 -14.137 1.00 95.75 202 LEU A N 1
ATOM 1641 C CA . LEU A 1 202 ? 16.136 0.529 -13.598 1.00 95.75 202 LEU A CA 1
ATOM 1642 C C . LEU A 1 202 ? 15.039 0.155 -14.604 1.00 95.75 202 LEU A C 1
ATOM 1644 O O . LEU A 1 202 ? 14.049 -0.458 -14.207 1.00 95.75 202 LEU A O 1
ATOM 1648 N N . LEU A 1 203 ? 15.218 0.468 -15.892 1.00 96.00 203 LEU A N 1
ATOM 1649 C CA . LEU A 1 203 ? 14.289 0.053 -16.951 1.00 96.00 203 LEU A CA 1
ATOM 1650 C C . LEU A 1 203 ? 14.270 -1.471 -17.119 1.00 96.00 203 LEU A C 1
ATOM 1652 O O . LEU A 1 203 ? 13.193 -2.060 -17.201 1.00 96.00 203 LEU A O 1
ATOM 1656 N N . ALA A 1 204 ? 15.438 -2.121 -17.077 1.00 95.69 204 ALA A N 1
ATOM 1657 C CA . ALA A 1 204 ? 15.524 -3.579 -17.093 1.00 95.69 204 ALA A CA 1
ATOM 1658 C C . ALA A 1 204 ? 14.781 -4.206 -15.902 1.00 95.69 204 ALA A C 1
ATOM 1660 O O . ALA A 1 204 ? 14.019 -5.150 -16.090 1.00 95.69 204 ALA A O 1
ATOM 1661 N N . ILE A 1 205 ? 14.920 -3.639 -14.697 1.00 95.00 205 ILE A N 1
ATOM 1662 C CA . ILE A 1 205 ? 14.195 -4.104 -13.504 1.00 95.00 205 ILE A CA 1
ATOM 1663 C C . ILE A 1 205 ? 12.674 -3.959 -13.671 1.00 95.00 205 ILE A C 1
ATOM 1665 O O . ILE A 1 205 ? 11.936 -4.845 -13.250 1.00 95.00 205 ILE A O 1
ATOM 1669 N N . LEU A 1 206 ? 12.174 -2.885 -14.296 1.00 94.00 206 LEU A N 1
ATOM 1670 C CA . LEU A 1 206 ? 10.739 -2.775 -14.601 1.00 94.00 206 LEU A CA 1
ATOM 1671 C C . LEU A 1 206 ? 10.271 -3.881 -15.557 1.00 94.00 206 LEU A C 1
ATOM 1673 O O . LEU A 1 206 ? 9.179 -4.417 -15.370 1.00 94.00 206 LEU A O 1
ATOM 1677 N N . GLY A 1 207 ? 11.101 -4.254 -16.534 1.00 94.00 207 GLY A N 1
ATOM 1678 C CA . GLY A 1 207 ? 10.845 -5.391 -17.420 1.00 94.00 207 GLY A CA 1
ATOM 1679 C C . GLY A 1 207 ? 10.838 -6.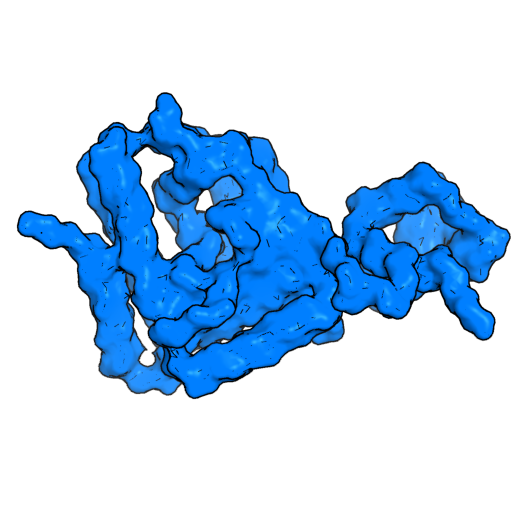732 -16.678 1.00 94.00 207 GLY A C 1
ATOM 1680 O O . GLY A 1 207 ? 9.942 -7.544 -16.892 1.00 94.00 207 GLY A O 1
ATOM 1681 N N . GLU A 1 208 ? 11.784 -6.950 -15.759 1.00 93.12 208 GLU A N 1
ATOM 1682 C CA . GLU A 1 208 ? 11.817 -8.131 -14.879 1.00 93.12 208 GLU A CA 1
ATOM 1683 C C . GLU A 1 208 ? 10.528 -8.222 -14.036 1.00 93.12 208 GLU A C 1
ATOM 1685 O O . GLU A 1 208 ? 9.857 -9.254 -14.034 1.00 93.12 208 GLU A O 1
ATOM 1690 N N . ILE A 1 209 ? 10.120 -7.112 -13.405 1.00 89.50 209 ILE A N 1
ATOM 1691 C CA . ILE A 1 209 ? 8.867 -7.021 -12.638 1.00 89.50 209 ILE A CA 1
ATOM 1692 C C . ILE A 1 209 ? 7.673 -7.369 -13.534 1.00 89.50 209 ILE A C 1
ATOM 1694 O O . ILE A 1 209 ? 6.821 -8.167 -13.153 1.00 89.50 209 ILE A O 1
ATOM 1698 N N . LEU A 1 210 ? 7.599 -6.809 -14.741 1.00 91.00 210 LEU A N 1
ATOM 1699 C CA . LEU A 1 210 ? 6.503 -7.054 -15.679 1.00 91.00 210 LEU A CA 1
ATOM 1700 C C . LEU A 1 210 ? 6.318 -8.550 -15.995 1.00 91.00 210 LEU A C 1
ATOM 1702 O O . LEU A 1 210 ? 5.182 -9.032 -16.039 1.00 91.00 210 LEU A O 1
ATOM 1706 N N . VAL A 1 211 ? 7.422 -9.284 -16.162 1.00 92.44 211 VAL A N 1
ATOM 1707 C CA . VAL A 1 211 ? 7.417 -10.736 -16.396 1.00 92.44 211 VAL A CA 1
ATOM 1708 C C . VAL A 1 211 ? 6.845 -11.492 -15.196 1.00 92.44 211 VAL A C 1
ATOM 1710 O O . VAL A 1 211 ? 6.002 -12.376 -15.377 1.00 92.44 211 VAL A O 1
ATOM 1713 N N . ASP A 1 212 ? 7.230 -11.127 -13.972 1.00 89.88 212 ASP A N 1
ATOM 1714 C CA . ASP A 1 212 ? 6.684 -11.748 -12.759 1.00 89.88 212 ASP A CA 1
ATOM 1715 C C . ASP A 1 212 ? 5.161 -11.577 -12.674 1.00 89.88 212 ASP A C 1
ATOM 1717 O O . ASP A 1 212 ? 4.435 -12.535 -12.393 1.00 89.88 212 ASP A O 1
ATOM 1721 N N . TYR A 1 213 ? 4.645 -10.395 -13.020 1.00 87.94 213 TYR A N 1
ATOM 1722 C CA . TYR A 1 213 ? 3.200 -10.144 -13.028 1.00 87.94 213 TYR A CA 1
ATOM 1723 C C . TYR A 1 213 ? 2.465 -10.868 -14.135 1.00 87.94 213 TYR A C 1
ATOM 1725 O O . TYR A 1 213 ? 1.347 -11.337 -13.916 1.00 87.94 213 TYR A O 1
ATOM 1733 N N . GLN A 1 214 ? 3.081 -11.006 -15.304 1.00 91.69 214 GLN A N 1
ATOM 1734 C CA . GLN A 1 214 ? 2.523 -11.834 -16.360 1.00 91.69 214 GLN A CA 1
ATOM 1735 C C . GLN A 1 214 ? 2.377 -13.285 -15.896 1.00 91.69 214 GLN A C 1
ATOM 1737 O O . GLN A 1 214 ? 1.341 -13.912 -16.151 1.00 91.69 214 GLN A O 1
ATOM 1742 N N . ASN A 1 215 ? 3.372 -13.805 -15.175 1.00 92.81 215 ASN A N 1
ATOM 1743 C CA . ASN A 1 215 ? 3.325 -15.145 -14.602 1.00 92.81 215 ASN A CA 1
ATOM 1744 C C . ASN A 1 215 ? 2.213 -15.254 -13.555 1.00 92.81 215 ASN A C 1
ATOM 1746 O O . ASN A 1 215 ? 1.373 -16.150 -13.655 1.00 92.81 215 ASN A O 1
ATOM 1750 N N . TRP A 1 216 ? 2.139 -14.313 -12.609 1.00 91.81 216 TRP A N 1
ATOM 1751 C CA . TRP A 1 216 ? 1.111 -14.316 -11.563 1.00 91.81 216 TRP A CA 1
ATOM 1752 C C . TRP A 1 216 ? -0.300 -14.177 -12.120 1.00 91.81 216 TRP A C 1
ATOM 1754 O O . TRP A 1 216 ? -1.199 -14.907 -11.709 1.00 91.81 216 TRP A O 1
ATOM 1764 N N . ALA A 1 217 ? -0.496 -13.294 -13.099 1.00 91.81 217 ALA A N 1
ATOM 1765 C CA . ALA A 1 217 ? -1.762 -13.158 -13.801 1.00 91.81 217 ALA A CA 1
ATOM 1766 C C . ALA A 1 217 ? -2.123 -14.458 -14.527 1.00 91.81 217 ALA A C 1
ATOM 1768 O O . ALA A 1 217 ? -3.261 -14.898 -14.453 1.00 91.81 217 ALA A O 1
ATOM 1769 N N . THR A 1 218 ? -1.161 -15.115 -15.180 1.00 92.19 218 THR A N 1
ATOM 1770 C CA . THR A 1 218 ? -1.412 -16.367 -15.911 1.00 92.19 218 THR A CA 1
ATOM 1771 C C . THR A 1 218 ? -1.865 -17.503 -14.995 1.00 92.19 218 THR A C 1
ATOM 1773 O O . THR A 1 218 ? -2.746 -18.267 -15.383 1.00 92.19 218 THR A O 1
ATOM 1776 N N . VAL A 1 219 ? -1.287 -17.622 -13.796 1.00 93.00 219 VAL A N 1
ATOM 1777 C CA . VAL A 1 219 ? -1.649 -18.681 -12.833 1.00 93.00 219 VAL A CA 1
ATOM 1778 C C . VAL A 1 219 ? -2.759 -18.271 -11.858 1.00 93.00 219 VAL A C 1
ATOM 1780 O O . VAL A 1 219 ? -3.288 -19.126 -11.150 1.00 93.00 219 VAL A O 1
ATOM 1783 N N . GLY A 1 220 ? -3.104 -16.982 -11.797 1.00 93.25 220 GLY A N 1
ATOM 1784 C CA . GLY A 1 220 ? -4.087 -16.419 -10.867 1.00 93.25 220 GLY A CA 1
ATOM 1785 C C . GLY A 1 220 ? -3.624 -16.368 -9.406 1.00 93.25 220 GLY A C 1
ATOM 1786 O O . GLY A 1 220 ? -4.459 -16.294 -8.507 1.00 93.25 220 GLY A O 1
ATOM 1787 N N . ASN A 1 221 ? -2.314 -16.436 -9.148 1.00 93.75 221 ASN A N 1
ATOM 1788 C CA . ASN A 1 221 ? -1.722 -16.438 -7.807 1.00 93.75 221 ASN A CA 1
ATOM 1789 C C . ASN A 1 221 ? -0.408 -15.651 -7.792 1.00 93.75 221 ASN A C 1
ATOM 1791 O O . ASN A 1 221 ? 0.352 -15.692 -8.758 1.00 93.75 221 ASN A O 1
ATOM 1795 N N . LYS A 1 222 ? -0.114 -14.993 -6.671 1.00 91.50 222 LYS A N 1
ATOM 1796 C CA . LYS A 1 222 ? 1.115 -14.227 -6.429 1.00 91.50 222 LYS A CA 1
ATOM 1797 C C . LYS A 1 222 ? 1.921 -14.809 -5.269 1.00 91.50 222 LYS A C 1
ATOM 1799 O O . LYS A 1 222 ? 2.094 -14.167 -4.249 1.00 91.50 222 LYS A O 1
ATOM 1804 N N . GLY A 1 223 ? 2.414 -16.036 -5.413 1.00 88.81 223 GLY A N 1
ATOM 1805 C CA . GLY A 1 223 ? 2.885 -16.834 -4.275 1.00 88.81 223 GLY A CA 1
ATOM 1806 C C . GLY A 1 223 ? 1.711 -17.605 -3.676 1.00 88.81 223 GLY A C 1
ATOM 1807 O O . GLY A 1 223 ? 0.965 -18.230 -4.427 1.00 88.81 223 GLY A O 1
ATOM 1808 N N . ASP A 1 224 ? 1.523 -17.534 -2.358 1.00 90.19 224 ASP A N 1
ATOM 1809 C CA . ASP A 1 224 ? 0.426 -18.237 -1.668 1.00 90.19 224 ASP A CA 1
ATOM 1810 C C . ASP A 1 224 ? -0.921 -17.491 -1.756 1.00 90.19 224 ASP A C 1
ATOM 1812 O O . ASP A 1 224 ? -1.989 -18.064 -1.530 1.00 90.19 224 ASP A O 1
ATOM 1816 N N . GLY A 1 225 ? -0.885 -16.202 -2.097 1.00 92.75 225 GLY A N 1
ATOM 1817 C CA . GLY A 1 225 ? -2.052 -15.353 -2.280 1.00 92.75 225 GLY A CA 1
ATOM 1818 C C . GLY A 1 225 ? -2.682 -15.521 -3.660 1.00 92.75 225 GLY A C 1
ATOM 1819 O O . GLY A 1 225 ? -2.000 -15.600 -4.681 1.00 92.75 225 GLY A O 1
ATOM 1820 N N . LYS A 1 226 ? -4.015 -15.494 -3.702 1.00 94.94 226 LYS A N 1
ATOM 1821 C CA . LYS A 1 226 ? -4.782 -15.459 -4.962 1.00 94.94 226 LYS A CA 1
ATOM 1822 C C . LYS A 1 226 ? -4.728 -14.061 -5.565 1.00 94.94 226 LYS A C 1
ATOM 1824 O O . LYS A 1 226 ? -4.785 -13.087 -4.818 1.00 94.94 226 LYS A O 1
ATOM 1829 N N . LEU A 1 227 ? -4.681 -13.971 -6.889 1.00 95.44 227 LEU A N 1
ATOM 1830 C CA . LEU A 1 227 ? -4.646 -12.710 -7.621 1.00 95.44 227 LEU A CA 1
ATOM 1831 C C . LEU A 1 227 ? -5.687 -12.693 -8.743 1.00 95.44 227 LEU A C 1
ATOM 1833 O O . LEU A 1 227 ? -5.563 -13.411 -9.736 1.00 95.44 227 LEU A O 1
ATOM 1837 N N . ASP A 1 228 ? -6.646 -11.779 -8.628 1.00 95.75 228 ASP A N 1
ATOM 1838 C CA . ASP A 1 228 ? -7.488 -11.358 -9.745 1.00 95.75 228 ASP A CA 1
ATOM 1839 C C . ASP A 1 228 ? -6.982 -10.019 -10.281 1.00 95.75 228 ASP A C 1
ATOM 1841 O O . ASP A 1 228 ? -7.236 -8.971 -9.682 1.00 95.75 228 ASP A O 1
ATOM 1845 N N . LEU A 1 229 ? -6.257 -10.053 -11.402 1.00 94.62 229 LEU A N 1
ATOM 1846 C CA . LEU A 1 229 ? -5.684 -8.857 -12.019 1.00 94.62 229 LEU A CA 1
ATOM 1847 C C . LEU A 1 229 ? -6.582 -8.338 -13.142 1.00 94.62 229 LEU A C 1
ATOM 1849 O O . LEU A 1 229 ? -6.768 -9.002 -14.161 1.00 94.62 229 LEU A O 1
ATOM 1853 N N . TYR A 1 230 ? -7.090 -7.127 -12.970 1.00 94.50 230 TYR A N 1
ATOM 1854 C CA . TYR A 1 230 ? -7.863 -6.376 -13.945 1.00 94.50 230 TYR A CA 1
ATOM 1855 C C . TYR A 1 230 ? -7.026 -5.259 -14.553 1.00 94.50 230 TYR A C 1
ATOM 1857 O O . TYR A 1 230 ? -6.129 -4.715 -13.912 1.00 94.50 230 TYR A O 1
ATOM 1865 N N . VAL A 1 231 ? -7.393 -4.855 -15.762 1.00 92.31 231 VAL A N 1
ATOM 1866 C CA . VAL A 1 231 ? -6.812 -3.706 -16.455 1.00 92.31 231 VAL A CA 1
ATOM 1867 C C . VAL A 1 231 ? -7.892 -2.788 -16.966 1.00 92.31 231 VAL A C 1
ATOM 1869 O O . VAL A 1 231 ? -8.914 -3.246 -17.471 1.00 92.31 231 VAL A O 1
ATOM 1872 N N . THR A 1 232 ? -7.637 -1.491 -16.876 1.00 92.00 232 THR A N 1
ATOM 1873 C CA . THR A 1 232 ? -8.551 -0.451 -17.324 1.00 92.00 232 THR A CA 1
ATOM 1874 C C . THR A 1 232 ? -7.810 0.705 -17.989 1.00 92.00 232 THR A C 1
ATOM 1876 O O . THR A 1 232 ? -6.700 1.082 -17.608 1.00 92.00 232 THR A O 1
ATOM 1879 N N . THR A 1 233 ? -8.464 1.307 -18.976 1.00 90.00 233 THR A N 1
ATOM 1880 C CA . THR A 1 233 ? -8.080 2.601 -19.560 1.00 90.00 233 THR A CA 1
ATOM 1881 C C . THR A 1 233 ? -8.850 3.750 -18.905 1.00 90.00 233 THR A C 1
ATOM 1883 O O . THR A 1 233 ? -8.408 4.897 -18.906 1.00 90.00 233 THR A O 1
ATOM 1886 N N . PHE A 1 234 ? -9.986 3.432 -18.282 1.00 89.50 234 PHE A N 1
ATOM 1887 C CA . PHE A 1 234 ? -10.815 4.348 -17.520 1.00 89.50 234 PHE A CA 1
ATOM 1888 C C . PHE A 1 234 ? -10.257 4.507 -16.102 1.00 89.50 234 PHE A C 1
ATOM 1890 O O . PHE A 1 234 ? -9.907 3.521 -15.453 1.00 89.50 234 PHE A O 1
ATOM 1897 N N . ASN A 1 235 ? -10.126 5.748 -15.629 1.00 85.25 235 ASN A N 1
ATOM 1898 C CA . ASN A 1 235 ? -9.502 6.042 -14.344 1.00 85.25 235 ASN A CA 1
ATOM 1899 C C . ASN A 1 235 ? -10.207 7.192 -13.628 1.00 85.25 235 ASN A C 1
ATOM 1901 O O . ASN A 1 235 ? -10.081 8.352 -14.012 1.00 85.25 235 ASN A O 1
ATOM 1905 N N . THR A 1 236 ? -10.903 6.867 -12.544 1.00 89.31 236 THR A N 1
ATOM 1906 C CA . THR A 1 236 ? -11.524 7.839 -11.635 1.00 89.31 236 THR A CA 1
ATOM 1907 C C . THR A 1 236 ? -11.014 7.720 -10.199 1.00 89.31 236 THR A C 1
ATOM 1909 O O . THR A 1 236 ? -11.265 8.606 -9.387 1.00 89.31 236 THR A O 1
ATOM 1912 N N . MET A 1 237 ? -10.253 6.667 -9.882 1.00 92.19 237 MET A N 1
ATOM 1913 C CA . MET A 1 237 ? -9.778 6.355 -8.530 1.00 92.19 237 MET A CA 1
ATOM 1914 C C . MET A 1 237 ? -8.296 6.693 -8.347 1.00 92.19 237 MET A C 1
ATOM 1916 O O . MET A 1 237 ? -7.505 6.633 -9.287 1.00 92.19 237 MET A O 1
ATOM 1920 N N . ASN A 1 238 ? -7.906 7.046 -7.124 1.00 89.69 238 ASN A N 1
ATOM 1921 C CA . ASN A 1 238 ? -6.503 7.268 -6.771 1.00 89.69 238 ASN A CA 1
ATOM 1922 C C . ASN A 1 238 ? -5.776 5.945 -6.508 1.00 89.69 238 ASN A C 1
ATOM 1924 O O . ASN A 1 238 ? -6.407 4.913 -6.289 1.00 89.69 238 ASN A O 1
ATOM 1928 N N . ASN A 1 239 ? -4.441 5.999 -6.489 1.00 90.94 239 ASN A N 1
ATOM 1929 C CA . ASN A 1 239 ? -3.628 4.884 -6.010 1.00 90.94 239 ASN A CA 1
ATOM 1930 C C . ASN A 1 239 ? -3.996 4.535 -4.582 1.00 90.94 239 ASN A C 1
ATOM 1932 O O . ASN A 1 239 ? -3.863 5.374 -3.692 1.00 90.94 239 ASN A O 1
ATOM 1936 N N . GLY A 1 240 ? -4.408 3.300 -4.352 1.00 92.44 240 GLY A N 1
ATOM 1937 C CA . GLY A 1 240 ? -4.806 2.883 -3.025 1.00 92.44 240 GLY A CA 1
ATOM 1938 C C . GLY A 1 240 ? -5.518 1.552 -3.018 1.00 92.44 240 GLY A C 1
ATOM 1939 O O . GLY A 1 240 ? -5.881 1.003 -4.055 1.00 92.44 240 GLY A O 1
ATOM 1940 N N . GLY A 1 241 ? -5.742 1.044 -1.818 1.00 93.62 241 GLY A N 1
ATOM 1941 C CA . GLY A 1 241 ? -6.490 -0.172 -1.620 1.00 93.62 241 GLY A CA 1
ATOM 1942 C C . GLY A 1 241 ? -7.331 -0.163 -0.362 1.00 93.62 241 GLY A C 1
ATOM 1943 O O . GLY A 1 241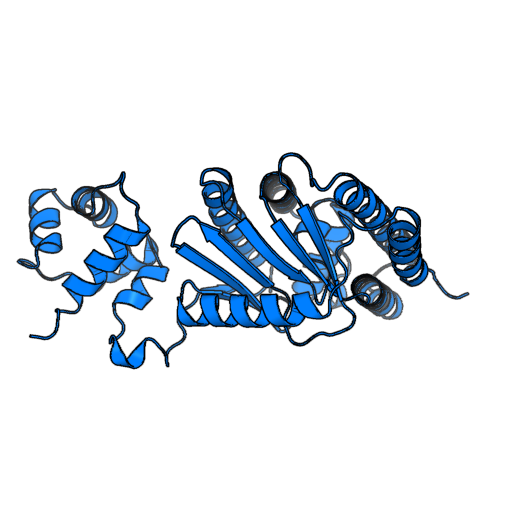 ? -7.124 0.619 0.566 1.00 93.62 241 GLY A O 1
ATOM 1944 N N . LEU A 1 242 ? -8.288 -1.075 -0.357 1.00 94.62 242 LEU A N 1
ATOM 1945 C CA . LEU A 1 242 ? -9.138 -1.387 0.767 1.00 94.62 242 LEU A CA 1
ATOM 1946 C C . LEU A 1 242 ? -8.828 -2.804 1.231 1.00 94.62 242 LEU A C 1
ATOM 1948 O O . LEU A 1 242 ? -9.091 -3.782 0.527 1.00 94.62 242 LEU A O 1
ATOM 1952 N N . LEU A 1 243 ? -8.269 -2.902 2.429 1.00 92.56 243 LEU A N 1
ATOM 1953 C CA . LEU A 1 243 ? -7.982 -4.166 3.083 1.00 92.56 243 LEU A CA 1
ATOM 1954 C C . LEU A 1 243 ? -9.189 -4.569 3.926 1.00 92.56 243 LEU A C 1
ATOM 1956 O O . LEU A 1 243 ? -9.575 -3.841 4.838 1.00 92.56 243 LEU A O 1
ATOM 1960 N N . THR A 1 244 ? -9.803 -5.708 3.620 1.00 91.25 244 THR A N 1
ATOM 1961 C CA . THR A 1 244 ? -11.019 -6.182 4.292 1.00 91.25 244 THR A CA 1
ATOM 1962 C C . THR A 1 244 ? -10.733 -7.433 5.113 1.00 91.25 244 THR A C 1
ATOM 1964 O O . THR A 1 244 ? -10.169 -8.397 4.601 1.00 91.25 244 THR A O 1
ATOM 1967 N N . ILE A 1 245 ? -11.152 -7.423 6.381 1.00 85.50 245 ILE A N 1
ATOM 1968 C CA . ILE A 1 245 ? -10.991 -8.519 7.343 1.00 85.50 245 ILE A CA 1
ATOM 1969 C C . ILE A 1 245 ? -12.337 -8.752 8.034 1.00 85.50 245 ILE A C 1
ATOM 1971 O O . ILE A 1 245 ? -12.723 -8.028 8.956 1.00 85.50 245 ILE A O 1
ATOM 1975 N N . GLY A 1 246 ? -13.090 -9.751 7.571 1.00 80.81 246 GLY A N 1
ATOM 1976 C CA . GLY A 1 246 ? -14.457 -9.985 8.037 1.00 80.81 246 GLY A CA 1
ATOM 1977 C C . GLY A 1 246 ? -15.337 -8.742 7.845 1.00 80.81 246 GLY A C 1
ATOM 1978 O O . GLY A 1 246 ? -15.625 -8.353 6.718 1.00 80.81 246 GLY A O 1
ATOM 1979 N N . LYS A 1 247 ? -15.762 -8.112 8.949 1.00 76.50 247 LYS A N 1
ATOM 1980 C CA . LYS A 1 247 ? -16.565 -6.870 8.939 1.00 76.50 247 LYS A CA 1
ATOM 1981 C C . LYS A 1 247 ? -15.733 -5.584 8.984 1.00 76.50 247 LYS A C 1
ATOM 1983 O O . LYS A 1 247 ? -16.299 -4.503 8.856 1.00 76.50 247 LYS A O 1
ATOM 1988 N N . HIS A 1 248 ? -14.425 -5.688 9.195 1.00 79.69 248 HIS A N 1
ATOM 1989 C CA . HIS A 1 248 ? -13.532 -4.539 9.272 1.00 79.69 248 HIS A CA 1
ATOM 1990 C C . HIS A 1 248 ? -12.958 -4.222 7.897 1.00 79.69 248 HIS A C 1
ATOM 1992 O O . HIS A 1 248 ? -12.665 -5.122 7.107 1.00 79.69 248 HIS A O 1
ATOM 1998 N N . SER A 1 249 ? -12.781 -2.939 7.610 1.00 87.44 249 SER A N 1
ATOM 1999 C CA . SER A 1 249 ? -12.129 -2.485 6.388 1.00 87.44 249 SER A CA 1
ATOM 2000 C C . SER A 1 249 ? -11.202 -1.320 6.710 1.00 87.44 249 SER A C 1
ATOM 2002 O O . SER A 1 249 ? -11.580 -0.421 7.455 1.00 87.44 249 SER A O 1
ATOM 2004 N N . GLN A 1 250 ? -9.998 -1.353 6.148 1.00 87.75 250 GLN A N 1
ATOM 2005 C CA . GLN A 1 250 ? -8.996 -0.303 6.269 1.00 87.75 250 GLN A CA 1
ATOM 2006 C C . GLN A 1 250 ? -8.698 0.239 4.874 1.00 87.75 250 GLN A C 1
ATOM 2008 O O . GLN A 1 250 ? -8.164 -0.477 4.024 1.00 87.75 250 GLN A O 1
ATOM 2013 N N . LEU A 1 251 ? -9.058 1.497 4.633 1.00 90.75 251 LEU A N 1
ATOM 2014 C CA . LEU A 1 251 ? -8.702 2.215 3.416 1.00 90.75 251 LEU A CA 1
ATOM 2015 C C . LEU A 1 251 ? -7.272 2.740 3.548 1.00 90.75 251 LEU A C 1
ATOM 2017 O O . LEU A 1 251 ? -6.906 3.295 4.583 1.00 90.75 251 LEU A O 1
ATOM 2021 N N . MET A 1 252 ? -6.488 2.600 2.486 1.00 89.88 252 MET A N 1
ATOM 2022 C CA . MET A 1 252 ? -5.149 3.162 2.333 1.00 89.88 252 MET A CA 1
ATOM 2023 C C . MET A 1 252 ? -5.069 3.796 0.946 1.00 89.88 252 MET A C 1
ATOM 2025 O O . MET A 1 252 ? -5.156 3.084 -0.047 1.00 89.88 252 MET A O 1
ATOM 2029 N N . THR A 1 253 ? -4.922 5.114 0.840 1.00 89.88 253 THR A N 1
ATOM 2030 C CA . THR A 1 253 ? -4.874 5.796 -0.465 1.00 89.88 253 THR A CA 1
ATOM 2031 C C . THR A 1 253 ? -3.840 6.908 -0.476 1.00 89.88 253 THR A C 1
ATOM 2033 O O . THR A 1 253 ? -3.630 7.594 0.521 1.00 89.88 253 THR A O 1
ATOM 2036 N N . ALA A 1 254 ? -3.196 7.105 -1.621 1.00 88.06 254 ALA A N 1
ATOM 2037 C CA . ALA A 1 254 ? -2.362 8.264 -1.878 1.00 88.06 254 ALA A CA 1
ATOM 2038 C C . ALA A 1 254 ? -3.245 9.512 -2.019 1.00 88.06 254 ALA A C 1
ATOM 2040 O O . ALA A 1 254 ? -4.262 9.491 -2.720 1.00 88.06 254 ALA A O 1
ATOM 2041 N N . LEU A 1 255 ? -2.842 10.589 -1.351 1.00 84.81 255 LEU A N 1
ATOM 2042 C CA . LEU A 1 255 ? -3.415 11.926 -1.464 1.00 84.81 255 LEU A CA 1
ATOM 2043 C C . LEU A 1 255 ? -2.643 12.758 -2.499 1.00 84.81 255 LEU A C 1
ATOM 2045 O O . LEU A 1 255 ? -3.24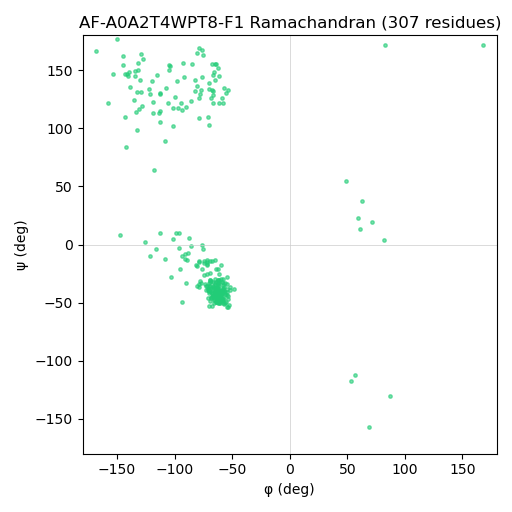6 13.352 -3.388 1.00 84.81 255 LEU A O 1
ATOM 2049 N N . SER A 1 256 ? -1.311 12.780 -2.402 1.00 79.19 256 SER A N 1
ATOM 2050 C CA . SER A 1 256 ? -0.418 13.463 -3.346 1.00 79.19 256 SER A CA 1
ATOM 2051 C C . SER A 1 256 ? 0.992 12.869 -3.292 1.00 79.19 256 SER A C 1
ATOM 2053 O O . SER A 1 256 ? 1.627 12.848 -2.241 1.00 79.19 256 SER A O 1
ATOM 2055 N N . GLY A 1 257 ? 1.509 12.369 -4.419 1.00 76.56 257 GLY A N 1
ATOM 2056 C CA . GLY A 1 257 ? 2.805 11.676 -4.433 1.00 76.56 257 GLY A CA 1
ATOM 2057 C C . GLY A 1 257 ? 2.848 10.543 -3.395 1.00 76.56 257 GLY A C 1
ATOM 2058 O O . GLY A 1 257 ? 2.046 9.617 -3.473 1.00 76.56 257 GLY A O 1
ATOM 2059 N N . VAL A 1 258 ? 3.747 10.655 -2.409 1.00 72.44 258 VAL A N 1
ATOM 2060 C CA . VAL A 1 258 ? 3.879 9.726 -1.262 1.00 72.44 258 VAL A CA 1
ATOM 2061 C C . VAL A 1 258 ? 3.178 10.161 0.016 1.00 72.44 258 VAL A C 1
ATOM 2063 O O . VAL A 1 258 ? 3.376 9.567 1.074 1.00 72.44 258 VAL A O 1
ATOM 2066 N N . PHE A 1 259 ? 2.351 11.197 -0.051 1.00 81.25 259 PHE A N 1
ATOM 2067 C CA . PHE A 1 259 ? 1.425 11.473 1.028 1.00 81.25 259 PHE A CA 1
ATOM 2068 C C . PHE A 1 259 ? 0.362 10.376 1.015 1.00 81.25 259 PHE A C 1
ATOM 2070 O O . PHE A 1 259 ? -0.558 10.419 0.197 1.00 81.25 259 PHE A O 1
ATOM 2077 N N . PHE A 1 260 ? 0.455 9.414 1.929 1.00 85.44 260 PHE A N 1
ATOM 2078 C CA . PHE A 1 260 ? -0.578 8.397 2.109 1.00 85.44 260 PHE A CA 1
ATOM 2079 C C . PHE A 1 260 ? -1.494 8.780 3.259 1.00 85.44 260 PHE A C 1
ATOM 2081 O O . PHE A 1 260 ? -1.040 9.276 4.286 1.00 85.44 260 PHE A O 1
ATOM 2088 N N . ILE A 1 261 ? -2.785 8.524 3.084 1.00 88.31 261 ILE A N 1
ATOM 2089 C CA . ILE A 1 261 ? -3.783 8.577 4.146 1.00 88.31 261 ILE A CA 1
ATOM 2090 C C . ILE A 1 261 ? -4.351 7.183 4.372 1.00 88.31 261 ILE A C 1
ATOM 2092 O O . ILE A 1 261 ? -4.517 6.401 3.430 1.00 88.31 261 ILE A O 1
ATOM 2096 N N . SER A 1 262 ? -4.681 6.878 5.621 1.00 87.38 262 SER A N 1
ATOM 2097 C CA . SER A 1 262 ? -5.384 5.650 5.961 1.00 87.38 262 SER A CA 1
ATOM 2098 C C . SER A 1 262 ? -6.536 5.911 6.923 1.00 87.38 262 SER A C 1
ATOM 2100 O O . SER A 1 262 ? -6.448 6.798 7.770 1.00 87.38 262 SER A O 1
ATOM 2102 N N . SER A 1 263 ? -7.634 5.170 6.781 1.00 85.44 263 SER A N 1
ATOM 2103 C CA . SER A 1 263 ? -8.822 5.328 7.625 1.00 85.44 263 SER A CA 1
ATOM 2104 C C . SER A 1 263 ? -9.628 4.036 7.709 1.00 85.44 263 SER A C 1
ATOM 2106 O O . SER A 1 263 ? -9.708 3.283 6.737 1.00 85.44 263 SER A O 1
ATOM 2108 N N . ALA A 1 264 ? -10.256 3.811 8.863 1.00 80.69 264 ALA A N 1
ATOM 2109 C CA . ALA A 1 264 ? -11.202 2.720 9.084 1.00 80.69 264 ALA A CA 1
ATOM 2110 C C . ALA A 1 264 ? -12.665 3.186 8.971 1.00 80.69 264 ALA A C 1
ATOM 2112 O O . ALA A 1 264 ? -13.583 2.439 9.319 1.00 80.69 264 ALA A O 1
ATOM 2113 N N . ASN A 1 265 ? -12.900 4.417 8.498 1.00 81.44 265 ASN A N 1
ATOM 2114 C CA . ASN A 1 265 ? -14.241 4.970 8.386 1.00 81.44 265 ASN A CA 1
ATOM 2115 C C . ASN A 1 265 ? -15.101 4.120 7.423 1.00 81.44 265 ASN A C 1
ATOM 2117 O O . ASN A 1 265 ? -14.762 3.994 6.239 1.00 81.44 265 ASN A O 1
ATOM 2121 N N . PRO A 1 266 ? -16.243 3.575 7.886 1.00 82.06 266 PRO A N 1
ATOM 2122 C CA . PRO A 1 266 ? -17.057 2.659 7.092 1.00 82.06 266 PRO A CA 1
ATOM 2123 C C . PRO A 1 266 ? -17.660 3.316 5.845 1.00 82.06 266 PRO A C 1
ATOM 2125 O O . PRO A 1 266 ? -17.823 2.645 4.832 1.00 82.06 266 PRO A O 1
ATOM 2128 N N . HIS A 1 267 ? -17.944 4.621 5.874 1.00 85.50 267 HIS A N 1
ATOM 2129 C CA . HIS A 1 267 ? -18.475 5.331 4.708 1.00 85.50 267 HIS A CA 1
ATOM 2130 C C . HIS A 1 267 ? -17.420 5.523 3.618 1.00 85.50 267 HIS A C 1
ATOM 2132 O O . HIS A 1 267 ? -17.741 5.425 2.436 1.00 85.50 267 HIS A O 1
ATOM 2138 N N . LEU A 1 268 ? -16.158 5.751 3.996 1.00 88.19 268 LEU A N 1
ATOM 2139 C CA . LEU A 1 268 ? -15.063 5.815 3.026 1.00 88.19 268 LEU A CA 1
ATOM 2140 C C . LEU A 1 268 ? -14.755 4.442 2.433 1.00 88.19 268 LEU A C 1
ATOM 2142 O O . LEU A 1 268 ? -14.531 4.336 1.229 1.00 88.19 268 LEU A O 1
ATOM 2146 N N . ALA A 1 269 ? -14.784 3.396 3.260 1.00 90.38 269 ALA A N 1
ATOM 2147 C CA . ALA A 1 269 ? -14.640 2.023 2.795 1.00 90.38 269 ALA A CA 1
ATOM 2148 C C . ALA A 1 269 ? -15.747 1.643 1.798 1.00 90.38 269 ALA A C 1
ATOM 2150 O O . ALA A 1 269 ? -15.453 1.059 0.756 1.00 90.38 269 ALA A O 1
ATOM 2151 N N . GLU A 1 270 ? -17.002 1.997 2.088 1.00 91.81 270 GLU A N 1
ATOM 2152 C CA . GLU A 1 270 ? -18.126 1.714 1.193 1.00 91.81 270 GLU A CA 1
ATOM 2153 C C . GLU A 1 270 ? -18.037 2.514 -0.109 1.00 91.81 270 GLU A C 1
ATOM 2155 O O . GLU A 1 270 ? -18.126 1.937 -1.188 1.00 91.81 270 GLU A O 1
ATOM 2160 N N . SER A 1 271 ? -17.725 3.811 -0.027 1.00 92.00 271 SER A N 1
ATOM 2161 C CA . SER A 1 271 ? -17.495 4.652 -1.208 1.00 92.00 271 SER A CA 1
ATOM 2162 C C . SER A 1 271 ? -16.389 4.088 -2.111 1.00 92.00 271 SER A C 1
ATOM 2164 O O . SER A 1 271 ? -16.556 4.005 -3.330 1.00 92.00 271 SER A O 1
ATOM 2166 N N . PHE A 1 272 ? -15.280 3.611 -1.528 1.00 94.75 272 PHE A N 1
ATOM 2167 C CA . PHE A 1 272 ? -14.230 2.933 -2.291 1.00 94.75 272 PHE A CA 1
ATOM 2168 C C . PHE A 1 272 ? -14.757 1.666 -2.976 1.00 94.75 272 PHE A C 1
ATOM 2170 O O . PHE A 1 272 ? -14.478 1.465 -4.156 1.00 94.75 272 PHE A O 1
ATOM 2177 N N . LYS A 1 273 ? -15.519 0.815 -2.273 1.00 94.88 273 LYS A N 1
ATOM 2178 C CA . LYS A 1 273 ? -16.091 -0.420 -2.843 1.00 94.88 273 LYS A CA 1
ATOM 2179 C C . LYS A 1 273 ? -17.017 -0.126 -4.017 1.00 94.88 273 LYS A C 1
ATOM 2181 O O . LYS A 1 273 ? -16.877 -0.763 -5.060 1.00 94.88 273 LYS A O 1
ATOM 2186 N N . GLU A 1 274 ? -17.926 0.832 -3.863 1.00 94.81 274 GLU A N 1
ATOM 2187 C CA . GLU A 1 274 ? -18.861 1.239 -4.913 1.00 94.81 274 GLU A CA 1
ATOM 2188 C C . GLU A 1 274 ? -18.110 1.715 -6.163 1.00 94.81 274 GLU A C 1
ATOM 2190 O O . GLU A 1 274 ? -18.360 1.218 -7.265 1.00 94.81 274 GLU A O 1
ATOM 2195 N N . GLN A 1 275 ? -17.125 2.603 -5.994 1.00 94.56 275 GLN A N 1
ATOM 2196 C CA . GLN A 1 275 ? -16.303 3.084 -7.108 1.00 94.56 275 GLN A CA 1
ATOM 2197 C C . GLN A 1 275 ? -15.462 1.972 -7.737 1.00 94.56 275 GLN A C 1
ATOM 2199 O O . GLN A 1 275 ? -15.363 1.898 -8.962 1.00 94.56 275 GLN A O 1
ATOM 2204 N N . PHE A 1 276 ? -14.898 1.072 -6.929 1.00 95.56 276 PHE A N 1
ATOM 2205 C CA . PHE A 1 276 ? -14.117 -0.060 -7.419 1.00 95.56 276 PHE A CA 1
ATOM 2206 C C . PHE A 1 276 ? -14.971 -0.994 -8.283 1.00 95.56 276 PHE A C 1
ATOM 2208 O O . PHE A 1 276 ? -14.530 -1.439 -9.340 1.00 95.56 276 PHE A O 1
ATOM 2215 N N . VAL A 1 277 ? -16.216 -1.266 -7.873 1.00 94.62 277 VAL A N 1
ATOM 2216 C CA . VAL A 1 277 ? -17.167 -2.071 -8.656 1.00 94.62 277 VAL A CA 1
ATOM 2217 C C . VAL A 1 277 ? -17.536 -1.376 -9.966 1.00 94.62 277 VAL A C 1
ATOM 2219 O O . VAL A 1 277 ? -17.549 -2.034 -11.007 1.00 94.62 277 VAL A O 1
ATOM 2222 N N . GLN A 1 278 ? -17.789 -0.064 -9.937 1.00 93.06 278 GLN A N 1
ATOM 2223 C CA . GLN A 1 278 ? -18.083 0.714 -11.144 1.00 93.06 278 GLN A CA 1
ATOM 2224 C C . GLN A 1 278 ? -16.908 0.689 -12.127 1.00 93.06 278 GLN A C 1
ATOM 2226 O O . GLN A 1 278 ? -17.091 0.337 -13.289 1.00 93.06 278 GLN A O 1
ATOM 2231 N N . GLN A 1 279 ? -15.694 0.976 -11.660 1.00 93.00 279 GLN A N 1
ATOM 2232 C CA . GLN A 1 279 ? -14.479 0.922 -12.477 1.00 93.00 279 GLN A CA 1
ATOM 2233 C C . GLN A 1 279 ? -14.236 -0.475 -13.055 1.00 93.00 279 GLN A C 1
ATOM 2235 O O . GLN A 1 279 ? -13.910 -0.616 -14.231 1.00 93.00 279 GLN A O 1
ATOM 2240 N N . ARG A 1 280 ? -14.490 -1.524 -12.264 1.00 93.56 280 ARG A N 1
ATOM 2241 C CA . ARG A 1 280 ? -14.324 -2.913 -12.707 1.00 93.56 280 ARG A CA 1
ATOM 2242 C C . ARG A 1 280 ? -15.246 -3.257 -13.871 1.00 93.56 280 ARG A C 1
ATOM 2244 O O . ARG A 1 280 ? -14.868 -4.074 -14.699 1.00 93.56 280 ARG A O 1
ATOM 2251 N N . SER A 1 281 ? -16.426 -2.640 -13.959 1.00 92.19 281 SER A N 1
ATOM 2252 C CA . SER A 1 281 ? -17.355 -2.880 -15.073 1.00 92.19 281 SER A CA 1
ATOM 2253 C C . SER A 1 281 ? -16.806 -2.442 -16.440 1.00 92.19 281 SER A C 1
ATOM 2255 O O . SER A 1 281 ? -17.245 -2.966 -17.460 1.00 92.19 281 SER A O 1
ATOM 2257 N N . ALA A 1 282 ? -15.820 -1.538 -16.458 1.00 90.38 282 ALA A N 1
ATOM 2258 C CA . ALA A 1 282 ? -15.110 -1.084 -17.654 1.00 90.38 282 ALA A CA 1
ATOM 2259 C C . ALA A 1 282 ? -13.721 -1.738 -17.823 1.00 90.38 282 ALA A C 1
ATOM 2261 O O . ALA A 1 282 ? -12.973 -1.370 -18.728 1.00 90.38 282 ALA A O 1
ATOM 2262 N N . ALA A 1 283 ? -13.360 -2.687 -16.953 1.00 93.38 283 ALA A N 1
ATOM 2263 C CA . ALA A 1 283 ? -12.044 -3.312 -16.912 1.00 93.38 283 ALA A CA 1
ATOM 2264 C C . ALA A 1 283 ? -12.048 -4.727 -17.516 1.00 93.38 283 ALA A C 1
ATOM 2266 O O . ALA A 1 283 ? -13.045 -5.446 -17.480 1.00 93.38 283 ALA A O 1
ATOM 2267 N N . THR A 1 284 ? -10.893 -5.162 -18.017 1.00 91.50 284 THR A N 1
ATOM 2268 C CA . THR A 1 284 ? -10.663 -6.522 -18.526 1.00 91.50 284 THR A CA 1
ATOM 2269 C C . THR A 1 284 ? -9.953 -7.365 -17.472 1.00 91.50 284 THR A C 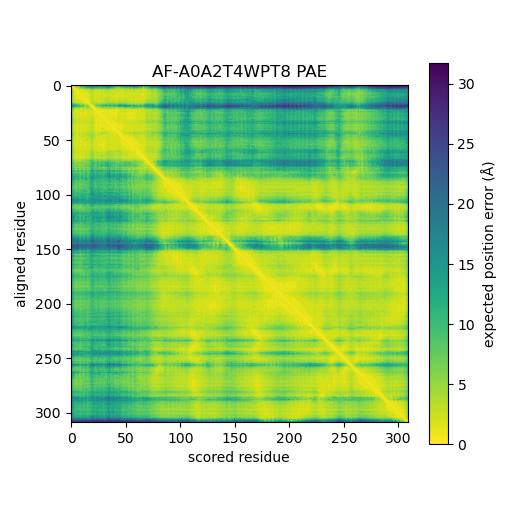1
ATOM 2271 O O . THR A 1 284 ? -8.896 -6.971 -16.986 1.00 91.50 284 THR A O 1
ATOM 2274 N N . LEU A 1 285 ? -10.502 -8.535 -17.130 1.00 91.81 285 LEU A N 1
ATOM 2275 C CA . LEU A 1 285 ? -9.870 -9.492 -16.215 1.00 91.81 285 LEU A CA 1
ATOM 2276 C C . LEU A 1 285 ? -8.784 -10.294 -16.938 1.00 91.81 285 LEU A C 1
ATOM 2278 O O . LEU A 1 285 ? -9.089 -11.162 -17.753 1.00 91.81 285 LEU A O 1
ATOM 2282 N N . LEU A 1 286 ? -7.518 -10.041 -16.619 1.00 88.12 286 LEU A N 1
ATOM 2283 C CA . LEU A 1 286 ? -6.383 -10.706 -17.256 1.00 88.12 286 LEU A CA 1
ATOM 2284 C C . LEU A 1 286 ? -6.125 -12.116 -16.744 1.00 88.12 286 LEU A C 1
ATOM 2286 O O . LEU A 1 286 ? -5.659 -12.964 -17.510 1.00 88.12 286 LEU A O 1
ATOM 2290 N N . SER A 1 287 ? -6.423 -12.379 -15.471 1.00 82.56 287 SER A N 1
ATOM 2291 C CA . SER A 1 287 ? -6.162 -13.694 -14.879 1.00 82.56 287 SER A CA 1
ATOM 2292 C C . SER A 1 287 ? -7.057 -14.805 -15.426 1.00 82.56 287 SER A C 1
ATOM 2294 O O . SER A 1 287 ? -6.757 -15.982 -15.257 1.00 82.56 287 SER A O 1
ATOM 2296 N N . GLN A 1 288 ? -8.137 -14.443 -16.125 1.00 84.31 288 GLN A N 1
ATOM 2297 C CA . GLN A 1 288 ? -9.091 -15.389 -16.709 1.00 84.31 288 GLN A CA 1
ATOM 2298 C C . GLN A 1 288 ? -9.317 -15.169 -18.213 1.00 84.31 288 GLN A C 1
ATOM 2300 O O . GLN A 1 288 ? -10.127 -15.870 -18.819 1.00 84.31 288 GLN A O 1
ATOM 2305 N N . CYS A 1 289 ? -8.621 -14.217 -18.847 1.00 86.75 289 CYS A N 1
ATOM 2306 C CA . CYS A 1 289 ? -8.728 -14.021 -20.291 1.00 86.75 289 CYS A CA 1
ATOM 2307 C C . CYS A 1 289 ? -7.908 -15.058 -21.078 1.00 86.75 289 CYS A C 1
ATOM 2309 O O . CYS A 1 289 ? -7.087 -15.812 -20.539 1.00 86.75 289 CYS A O 1
ATOM 2311 N N . ASN A 1 290 ? -8.127 -15.094 -22.395 1.00 90.25 290 ASN A N 1
ATOM 2312 C CA . ASN A 1 290 ? -7.366 -15.965 -23.283 1.00 90.25 290 ASN A CA 1
ATOM 2313 C C . ASN A 1 290 ? -5.870 -15.573 -23.308 1.00 90.25 290 ASN A C 1
ATOM 2315 O O . ASN A 1 290 ? -5.496 -14.428 -23.045 1.00 90.25 290 ASN A O 1
ATOM 2319 N N . ALA A 1 291 ? -5.008 -16.539 -23.635 1.00 89.62 291 ALA A N 1
ATOM 2320 C CA . ALA A 1 291 ? -3.558 -16.354 -23.584 1.00 89.62 291 ALA A CA 1
ATOM 2321 C C . ALA A 1 291 ? -3.034 -15.271 -24.541 1.00 89.62 291 ALA A C 1
ATOM 2323 O O . ALA A 1 291 ? -2.077 -14.583 -24.192 1.00 89.62 291 ALA A O 1
ATOM 2324 N N . LEU A 1 292 ? -3.665 -15.098 -25.709 1.00 89.38 292 LEU A N 1
ATOM 2325 C CA . LEU A 1 292 ? -3.256 -14.101 -26.696 1.00 89.38 292 LEU A CA 1
ATOM 2326 C C . LEU A 1 292 ? -3.501 -12.683 -26.173 1.00 89.38 292 LEU A C 1
ATOM 2328 O O . LEU A 1 292 ? -2.556 -11.909 -26.090 1.00 89.38 292 LEU A O 1
ATOM 2332 N N . SER A 1 293 ? -4.719 -12.377 -25.720 1.00 88.19 293 SER A N 1
ATOM 2333 C CA . SER A 1 293 ? -5.059 -11.048 -25.192 1.00 88.19 293 SER A CA 1
ATOM 2334 C C . SER A 1 293 ? -4.227 -10.676 -23.964 1.00 88.19 293 SER A C 1
ATOM 2336 O O . SER A 1 293 ? -3.831 -9.524 -23.807 1.00 88.19 293 SER A O 1
ATOM 2338 N N . ARG A 1 294 ? -3.912 -11.650 -23.099 1.00 92.19 294 ARG A N 1
ATOM 2339 C CA . ARG A 1 294 ? -2.983 -11.421 -21.985 1.00 92.19 294 ARG A CA 1
ATOM 2340 C C . ARG A 1 294 ? -1.584 -11.077 -22.492 1.00 92.19 294 ARG A C 1
ATOM 2342 O O . ARG A 1 294 ? -1.009 -10.095 -22.039 1.00 92.19 294 ARG A O 1
ATOM 2349 N N . ALA A 1 295 ? -1.042 -11.859 -23.425 1.00 90.94 295 ALA A N 1
ATOM 2350 C CA . ALA A 1 295 ? 0.290 -11.617 -23.974 1.00 90.94 295 ALA A CA 1
ATOM 2351 C C . ALA A 1 295 ? 0.389 -10.271 -24.711 1.00 90.94 295 ALA A C 1
ATOM 2353 O O . ALA A 1 295 ? 1.386 -9.574 -24.554 1.00 90.94 295 ALA A O 1
ATOM 2354 N N . GLU A 1 296 ? -0.635 -9.889 -25.476 1.00 90.56 296 GLU A N 1
ATOM 2355 C CA . GLU A 1 296 ? -0.718 -8.586 -26.149 1.00 90.56 296 GLU A CA 1
ATOM 2356 C C . GLU A 1 296 ? -0.694 -7.431 -25.148 1.00 90.56 296 GLU A C 1
ATOM 2358 O O . GLU A 1 296 ? 0.045 -6.469 -25.340 1.00 90.56 296 GLU A O 1
ATOM 2363 N N . PHE A 1 297 ? -1.433 -7.550 -24.043 1.00 89.56 297 PHE A N 1
ATOM 2364 C CA . PHE A 1 297 ? -1.438 -6.525 -23.008 1.00 89.56 297 PHE A CA 1
ATOM 2365 C C . PHE A 1 297 ? -0.069 -6.357 -22.332 1.00 89.56 297 PHE A C 1
ATOM 2367 O O . PHE A 1 297 ? 0.440 -5.242 -22.228 1.00 89.56 297 PHE A O 1
ATOM 2374 N N . PHE A 1 298 ? 0.552 -7.456 -21.893 1.00 92.38 298 PHE A N 1
ATOM 2375 C CA . PHE A 1 298 ? 1.876 -7.387 -21.269 1.00 92.38 298 PHE A CA 1
ATOM 2376 C C . PHE A 1 298 ? 2.948 -6.905 -22.255 1.00 92.38 298 PHE A C 1
ATOM 2378 O O . PHE A 1 298 ? 3.834 -6.160 -21.851 1.00 92.38 298 PHE A O 1
ATOM 2385 N N . ARG A 1 299 ? 2.834 -7.241 -23.548 1.00 92.38 299 ARG A N 1
ATOM 2386 C CA . ARG A 1 299 ? 3.703 -6.684 -24.594 1.00 92.38 299 ARG A CA 1
ATOM 2387 C C . ARG A 1 299 ? 3.531 -5.174 -24.725 1.00 92.38 299 ARG A C 1
ATOM 2389 O O . ARG A 1 299 ? 4.515 -4.466 -24.622 1.00 92.38 299 ARG A O 1
ATOM 2396 N N . SER A 1 300 ? 2.296 -4.682 -24.814 1.00 91.00 300 SER A N 1
ATOM 2397 C CA . SER A 1 300 ? 2.031 -3.239 -24.863 1.00 91.00 300 SER A CA 1
ATOM 2398 C C . SER A 1 300 ? 2.608 -2.495 -23.653 1.00 91.00 300 SER A C 1
ATOM 2400 O O . SER A 1 300 ? 3.087 -1.374 -23.795 1.00 91.00 300 SER A O 1
ATOM 2402 N N . MET A 1 301 ? 2.583 -3.100 -22.460 1.00 91.00 301 MET A N 1
ATOM 2403 C CA . MET A 1 301 ? 3.237 -2.525 -21.280 1.00 91.00 301 MET A CA 1
ATOM 2404 C C . MET A 1 301 ? 4.769 -2.560 -21.364 1.00 91.00 301 MET A C 1
ATOM 2406 O O . MET A 1 301 ? 5.415 -1.655 -20.840 1.00 91.00 301 MET A O 1
ATOM 2410 N N . ALA A 1 302 ? 5.345 -3.584 -21.996 1.00 92.50 302 ALA A N 1
ATOM 2411 C CA . ALA A 1 302 ? 6.785 -3.700 -22.215 1.00 92.50 302 ALA A CA 1
ATOM 2412 C C . ALA A 1 302 ? 7.285 -2.667 -23.233 1.00 92.50 302 ALA A C 1
ATOM 2414 O O . ALA A 1 302 ? 8.316 -2.047 -22.994 1.00 92.50 302 ALA A O 1
ATOM 2415 N N . ASP A 1 303 ? 6.519 -2.422 -24.300 1.00 92.62 303 ASP A N 1
ATOM 2416 C CA . ASP A 1 303 ? 6.833 -1.428 -25.334 1.00 92.62 303 ASP A CA 1
ATOM 2417 C C . ASP A 1 303 ? 6.980 -0.023 -24.714 1.00 92.62 303 ASP A C 1
ATOM 2419 O O . ASP A 1 303 ? 7.837 0.768 -25.101 1.00 92.62 303 ASP A O 1
ATOM 2423 N N . HIS A 1 304 ? 6.211 0.281 -23.658 1.00 91.25 304 HIS A N 1
ATOM 2424 C CA . HIS A 1 304 ? 6.364 1.524 -22.898 1.00 91.25 304 HIS A CA 1
ATOM 2425 C C . HIS A 1 304 ? 7.698 1.667 -22.164 1.00 91.25 304 HIS A C 1
ATOM 2427 O O . HIS A 1 304 ? 7.963 2.762 -21.678 1.00 91.25 304 HIS A O 1
ATOM 2433 N N . LEU A 1 305 ? 8.505 0.615 -22.021 1.00 90.75 305 LEU A N 1
ATOM 2434 C CA . LEU A 1 305 ? 9.818 0.666 -21.373 1.00 90.75 305 LEU A CA 1
ATOM 2435 C C . LEU A 1 305 ? 10.959 0.887 -22.374 1.00 90.75 305 LEU A C 1
ATOM 2437 O O . LEU A 1 305 ? 12.080 1.171 -21.949 1.00 90.75 305 LEU A O 1
ATOM 2441 N N . GLU A 1 306 ? 10.685 0.806 -23.676 1.00 88.12 306 GLU A N 1
ATOM 2442 C CA . GLU A 1 306 ? 11.691 1.010 -24.713 1.00 88.12 306 GLU A CA 1
ATOM 2443 C C . GLU A 1 306 ? 12.186 2.470 -24.740 1.00 88.12 306 GLU A C 1
ATOM 2445 O O . GLU A 1 306 ? 11.478 3.444 -24.431 1.00 88.12 306 GLU A O 1
ATOM 2450 N N . ILE A 1 307 ? 13.467 2.633 -25.064 1.00 78.38 307 ILE A N 1
ATOM 2451 C CA . ILE A 1 307 ? 14.081 3.941 -25.286 1.00 78.38 307 ILE A CA 1
ATOM 2452 C C . ILE A 1 307 ? 13.991 4.190 -26.789 1.00 78.38 307 ILE A C 1
ATOM 2454 O O . ILE A 1 307 ? 14.577 3.441 -27.562 1.00 78.38 307 ILE A O 1
ATOM 2458 N N . GLU A 1 308 ? 13.242 5.214 -27.198 1.00 69.69 308 GLU A N 1
ATOM 2459 C CA . GLU A 1 308 ? 13.285 5.682 -28.585 1.00 69.69 308 GLU A CA 1
ATOM 2460 C C . GLU A 1 308 ? 14.684 6.272 -28.828 1.00 69.69 308 GLU A C 1
ATOM 2462 O O . GLU A 1 308 ? 15.111 7.151 -28.071 1.00 69.69 308 GLU A O 1
ATOM 2467 N N . GLU A 1 309 ? 15.411 5.722 -29.808 1.00 49.41 309 GLU A N 1
ATOM 2468 C CA . GLU A 1 309 ? 16.741 6.194 -30.239 1.00 49.41 309 GLU A CA 1
ATOM 2469 C C . GLU A 1 309 ? 16.696 7.572 -30.914 1.00 49.41 309 GLU A C 1
ATOM 2471 O O . GLU A 1 309 ? 15.763 7.830 -31.712 1.00 49.41 309 GLU A O 1
#

Secondary structure (DSSP, 8-state):
-PPPHHHHHHHHHHHHS-TTS-HHHHHHHHHT--HHHHHHHHTTSSPPPHHHHHHHHHH-GGGHHHHS-TTTTTT----EEE--SSHHHHHHHHHHHHHHHHHHHHTT-EEEEEESS--HHHHTTSHHHHHHHHHHHTTHHHHHSSPPPPHHHHHHHHHHHHHHHHSEEEEEEETTHHHHHHHHHHHHHHTTSS-HHHHHHHHHHHHHHHHHHHHHHHHTEETTEEEEEEEES---S-SEEEEEETTEEEEEEEEETTEEEEE--HHHHHHHHHHHHHHHHT-EESSSS-HHHHHHHHHHHHHTT----

Mean predicted aligned error: 6.95 Å

Nearest PDB structures (foldseek):
  5d50-assembly1_C  TM=5.234E-01  e=5.754E-01  Salmonella phage SPC32H
  3f52-assembly1_A  TM=6.838E-01  e=2.077E+00  Corynebacterium glutamicum
  3g5g-assembly5_J  TM=6.098E-01  e=2.077E+00  Enterobacter sp. RFL1396
  3g5g-assembly5_I  TM=6.032E-01  e=2.550E+00  Enterobacter sp. RFL1396
  4ivz-assembly2_F  TM=5.975E-01  e=2.826E+00  Enterobacter sp. RFL1396

Foldseek 3Di:
DDDDLLQLLLVVVDVVVDDVDDQLVVLCVLQVHDSVVSVCSNVPVDDQDPVSVVSVCVVPVQSVLSNDDPVCSVVDDDWDKAAAQDVVSLLVVLVVLLVVLVVLLVQQKEKEWEPPAPAPLLLLVDPLSVQLLNCVRSVVLLVPARDDDDPSSSVSSVSSNVSVQSHAYEYEYELCRLLVQLVSLVVSVVSVSDDPVSSVVNLVSSLVSLVLVLVCLQQQGRHNYGYFYKYANDDDDFGWIWMDRPPWIKTWGDPDSRTIIIHRRVVVNVVVVVVSVVRRVRIDGSSPDDPVVSVVSSVSSSVSSDDDD

pLDDT: mean 88.12, std 7.74, range [44.5, 97.38]

Solvent-accessible surface area (backbone atoms only — not comparable to full-atom values): 16537 Å² total; per-residue (Å²): 130,84,80,50,59,66,58,44,29,51,56,48,45,40,64,72,66,30,94,90,50,54,58,38,59,52,45,13,65,65,65,73,45,56,64,67,60,22,42,35,37,74,75,63,81,37,85,81,50,71,73,53,47,49,45,51,31,72,78,38,60,73,50,59,62,35,61,48,56,78,92,45,54,88,79,51,89,64,64,55,72,48,56,42,71,48,69,68,45,43,44,54,49,49,54,52,49,39,58,54,38,57,56,31,57,76,56,76,26,40,34,41,33,38,24,59,44,74,58,73,64,63,36,32,75,36,72,68,50,34,35,50,52,48,24,52,58,36,50,36,27,82,78,69,20,78,60,84,72,59,68,68,54,53,54,51,29,45,52,42,35,54,44,59,25,48,34,31,33,41,37,36,31,34,69,58,21,47,40,58,52,40,51,54,49,51,50,38,38,75,70,63,34,41,52,72,69,55,45,54,50,50,46,50,49,53,52,54,52,51,52,54,49,53,52,22,24,67,73,28,28,43,76,82,4,44,33,46,37,28,38,22,88,75,81,91,66,59,38,31,33,42,40,34,43,90,92,46,47,38,33,38,34,46,78,55,86,68,31,35,38,33,32,62,50,65,66,60,44,48,53,50,50,54,51,50,54,57,54,49,75,70,34,50,56,45,34,78,48,59,71,64,66,42,51,53,51,56,46,58,42,50,61,43,59,62,78,88,129

Radius of gyration: 22.14 Å; Cα contacts (8 Å, |Δi|>4): 469; chains: 1; bounding box: 55×36×70 Å